Protein AF-A0AA35W0I0-F1 (afdb_monomer_lite)

pLDDT: mean 72.84, std 17.03, range [32.41, 96.38]

Foldseek 3Di:
DDDDDPDPPPPPPVPDDPPPPDDPCVVVVRDPDQDPVNCPDDDPPPDPDPPPDDDPPPPDPDDDDPPDPPQPQDPVQQDPVPGGDDDPPPPDDQDPVNVVVCVVVVVVVVVVCVVCVVVVVVVVVVVVVVCCVVDPDPCVVCVVVVVVCVVQDVVNVVVDDDDDPPDCPVVVPPVNPCPPPDDPDCVVVVVVVVVVVVVVVVVVVVD

Radius of gyration: 36.74 Å; chains: 1; bounding box: 77×80×96 Å

Structure (mmCIF, N/CA/C/O backbone):
data_AF-A0AA35W0I0-F1
#
_entry.id   AF-A0AA35W0I0-F1
#
loop_
_atom_site.group_PDB
_atom_site.id
_atom_site.type_symbol
_atom_site.label_atom_id
_atom_site.label_alt_id
_atom_site.label_comp_id
_atom_site.label_asym_id
_atom_site.label_entity_id
_atom_site.label_seq_id
_atom_site.pdbx_PDB_ins_code
_atom_site.Cartn_x
_atom_site.Cartn_y
_atom_site.Cartn_z
_atom_site.occupancy
_atom_site.B_iso_or_equiv
_atom_site.auth_seq_id
_atom_site.auth_comp_id
_atom_site.auth_asym_id
_atom_site.auth_atom_id
_atom_site.pdbx_PDB_model_num
ATOM 1 N N . MET A 1 1 ? -51.291 16.356 9.522 1.00 40.53 1 MET A N 1
ATOM 2 C CA . MET A 1 1 ? -50.585 15.608 8.460 1.00 40.53 1 MET A CA 1
ATOM 3 C C . MET A 1 1 ? -49.945 16.605 7.510 1.00 40.53 1 MET A C 1
ATOM 5 O O . MET A 1 1 ? -50.680 17.270 6.802 1.00 40.53 1 MET A O 1
ATOM 9 N N . SER A 1 2 ? -48.623 16.779 7.560 1.00 42.72 2 SER A N 1
ATOM 10 C CA . SER A 1 2 ? -47.803 17.417 6.512 1.00 42.72 2 SER A CA 1
ATOM 11 C C . SER A 1 2 ? -46.411 17.671 7.088 1.00 42.72 2 SER A C 1
ATOM 13 O O . SER A 1 2 ? -46.273 18.488 7.996 1.00 42.72 2 SER A O 1
ATOM 15 N N . SER A 1 3 ? -45.410 16.928 6.612 1.00 43.41 3 SER A N 1
ATOM 16 C CA . SER A 1 3 ? -44.054 17.419 6.297 1.00 43.41 3 SER A CA 1
ATOM 17 C C . SER A 1 3 ? -43.064 16.253 6.237 1.00 43.41 3 SER A C 1
ATOM 19 O O . SER A 1 3 ? -42.565 15.808 7.260 1.00 43.41 3 SER A O 1
ATOM 21 N N . ALA A 1 4 ? -42.768 15.764 5.029 1.00 46.97 4 ALA A N 1
ATOM 22 C CA . ALA A 1 4 ? -41.500 15.093 4.707 1.00 46.97 4 ALA A CA 1
ATOM 23 C C . ALA A 1 4 ? -41.441 14.747 3.211 1.00 46.97 4 ALA A C 1
ATOM 25 O O . ALA A 1 4 ? -41.630 13.602 2.813 1.00 46.97 4 ALA A O 1
ATOM 26 N N . GLN A 1 5 ? -41.143 15.728 2.362 1.00 52.25 5 GLN A N 1
ATOM 27 C CA . GLN A 1 5 ? -40.613 15.452 1.021 1.00 52.25 5 GLN A CA 1
ATOM 28 C C . GLN A 1 5 ? -39.407 16.353 0.760 1.00 52.25 5 GLN A C 1
ATOM 30 O O . GLN A 1 5 ? -39.385 17.169 -0.154 1.00 52.25 5 GLN A O 1
ATOM 35 N N . VAL A 1 6 ? -38.378 16.223 1.599 1.00 48.84 6 VAL A N 1
ATOM 36 C CA . VAL A 1 6 ? -37.084 16.862 1.345 1.00 48.84 6 VAL A CA 1
ATOM 37 C C . VAL A 1 6 ? -36.248 15.927 0.466 1.00 48.84 6 VAL A C 1
ATOM 39 O O . VAL A 1 6 ? -35.626 14.981 0.936 1.00 48.84 6 VAL A O 1
ATOM 42 N N . SER A 1 7 ? -36.318 16.192 -0.841 1.00 55.16 7 SER A N 1
ATOM 43 C CA . SER A 1 7 ? -35.308 15.927 -1.880 1.00 55.16 7 SER A CA 1
ATOM 44 C C . SER A 1 7 ? -34.588 14.563 -1.883 1.00 55.16 7 SER A C 1
ATOM 46 O O . SER A 1 7 ? -33.402 14.446 -1.571 1.00 55.16 7 SER A O 1
ATOM 48 N N . LYS A 1 8 ? -35.262 13.545 -2.438 1.00 56.00 8 LYS A N 1
ATOM 49 C CA . LYS A 1 8 ? -34.648 12.296 -2.947 1.00 56.00 8 LYS A CA 1
ATOM 50 C C . LYS A 1 8 ? -33.967 12.460 -4.328 1.00 56.00 8 LYS A C 1
ATOM 52 O O . LYS A 1 8 ? -33.531 11.483 -4.916 1.00 56.00 8 LYS A O 1
ATOM 57 N N . GLN A 1 9 ? -33.850 13.691 -4.837 1.00 60.91 9 GLN A N 1
ATOM 58 C CA . GLN A 1 9 ? -33.200 14.067 -6.109 1.00 60.91 9 GLN A CA 1
ATOM 59 C C . GLN A 1 9 ? -31.675 14.248 -5.960 1.00 60.91 9 GLN A C 1
ATOM 61 O O . GLN A 1 9 ? -31.066 15.139 -6.551 1.00 60.91 9 GLN A O 1
ATOM 66 N N . ARG A 1 10 ? -31.026 13.469 -5.088 1.00 55.94 10 ARG A N 1
ATOM 67 C CA . ARG A 1 10 ? -29.592 13.631 -4.828 1.00 55.94 10 ARG A CA 1
ATOM 68 C C . ARG A 1 10 ? -28.810 12.791 -5.837 1.00 55.94 10 ARG A C 1
ATOM 70 O O . ARG A 1 10 ? -28.653 11.594 -5.642 1.00 55.94 10 ARG A O 1
ATOM 77 N N . LYS A 1 11 ? -28.260 13.488 -6.842 1.00 64.00 11 LYS A N 1
ATOM 78 C CA . LYS A 1 11 ? -27.234 13.054 -7.818 1.00 64.00 11 LYS A CA 1
ATOM 79 C C . LYS A 1 11 ? -27.741 12.412 -9.126 1.00 64.00 11 LYS A C 1
ATOM 81 O O . LYS A 1 11 ? -27.291 11.335 -9.497 1.00 64.00 11 LYS A O 1
ATOM 86 N N . ALA A 1 12 ? -28.573 13.126 -9.889 1.00 72.62 12 ALA A N 1
ATOM 87 C CA . ALA A 1 12 ? -28.936 12.736 -11.264 1.00 72.62 12 ALA A CA 1
ATOM 88 C C . ALA A 1 12 ? -27.716 12.546 -12.197 1.00 72.62 12 ALA A C 1
ATOM 90 O O . ALA A 1 12 ? -27.739 11.704 -13.086 1.00 72.62 12 ALA A O 1
ATOM 91 N N . PHE A 1 13 ? -26.631 13.288 -11.952 1.00 73.12 13 PHE A N 1
ATOM 92 C CA . PHE A 1 13 ? -25.381 13.205 -12.715 1.00 73.12 13 PHE A CA 1
ATOM 93 C C . PHE A 1 13 ? -24.593 11.900 -12.484 1.00 73.12 13 PHE A C 1
ATOM 95 O O . PHE A 1 13 ? -23.863 11.478 -13.367 1.00 73.12 13 PHE A O 1
ATOM 102 N N . LEU A 1 14 ? -24.733 11.234 -11.326 1.00 76.38 14 LEU A N 1
ATOM 103 C CA . LEU A 1 14 ? -23.956 10.019 -11.015 1.00 76.38 14 LEU A CA 1
ATOM 104 C C . LEU A 1 14 ? -24.461 8.777 -11.762 1.00 76.38 14 LEU A C 1
ATOM 106 O O . LEU A 1 14 ? -23.708 7.832 -11.959 1.00 76.38 14 LEU A O 1
ATOM 110 N N . SER A 1 15 ? -25.744 8.764 -12.131 1.00 78.75 15 SER A N 1
ATOM 111 C CA . SER A 1 15 ? -26.378 7.669 -12.871 1.00 78.75 15 SER A CA 1
ATOM 112 C C . SER A 1 15 ? -26.437 7.918 -14.381 1.00 78.75 15 SER A C 1
ATOM 114 O O . SER A 1 15 ? -26.970 7.089 -15.111 1.00 78.75 15 SER A O 1
ATOM 116 N N . GLN A 1 16 ? -25.961 9.073 -14.853 1.00 81.75 16 GLN A N 1
ATOM 117 C CA . GLN A 1 16 ? -25.892 9.406 -16.273 1.00 81.75 16 GLN A CA 1
ATOM 118 C C . GLN A 1 16 ? -24.494 9.082 -16.795 1.00 81.75 16 GLN A C 1
ATOM 120 O O . GLN A 1 16 ? -23.493 9.400 -16.155 1.00 81.75 16 GLN A O 1
ATOM 125 N N . ALA A 1 17 ? -24.422 8.452 -17.967 1.00 78.38 17 ALA A N 1
ATOM 126 C CA . ALA A 1 17 ? -23.154 8.297 -18.662 1.00 78.38 17 ALA A CA 1
ATOM 127 C C . ALA A 1 17 ? -22.590 9.686 -19.023 1.00 78.38 17 ALA A C 1
ATOM 129 O O . ALA A 1 17 ? -23.368 10.602 -19.317 1.00 78.38 17 ALA A O 1
ATOM 130 N N . PRO A 1 18 ? -21.258 9.864 -19.009 1.00 80.56 18 PRO A N 1
ATOM 131 C CA . PRO A 1 18 ? -20.652 11.127 -19.400 1.00 80.56 18 PRO A CA 1
ATOM 132 C C . PRO A 1 18 ? -21.074 11.499 -20.833 1.00 80.56 18 PRO A C 1
ATOM 134 O O . PRO A 1 18 ? -21.116 10.622 -21.703 1.00 80.56 18 PRO A O 1
ATOM 137 N N . PRO A 1 19 ? -21.376 12.781 -21.108 1.00 80.31 19 PRO A N 1
ATOM 138 C CA . PRO A 1 19 ? -21.724 13.219 -22.452 1.00 80.31 19 PRO A CA 1
ATOM 139 C C . PRO A 1 19 ? -20.623 12.882 -23.475 1.00 80.31 19 PRO A C 1
ATOM 141 O O . PRO A 1 19 ? -19.433 13.025 -23.168 1.00 80.31 19 PRO A O 1
ATOM 144 N N . PRO A 1 20 ? -20.984 12.462 -24.702 1.00 79.38 20 PRO A N 1
ATOM 145 C CA . PRO A 1 20 ? -20.009 12.134 -25.737 1.00 79.38 20 PRO A CA 1
ATOM 146 C C . PRO A 1 20 ? -19.158 13.364 -26.087 1.00 79.38 20 PRO A C 1
ATOM 148 O O . PRO A 1 20 ? -19.688 14.431 -26.386 1.00 79.38 20 PRO A O 1
ATOM 151 N N . GLY A 1 21 ? -17.830 13.212 -26.044 1.00 78.50 21 GLY A N 1
ATOM 152 C CA . GLY A 1 21 ? -16.876 14.299 -26.302 1.00 78.50 21 GLY A CA 1
ATOM 153 C C . GLY A 1 21 ? -16.522 15.160 -25.083 1.00 78.50 21 GLY A C 1
ATOM 154 O O . GLY A 1 21 ? -15.797 16.141 -25.236 1.00 78.50 21 GLY A O 1
ATOM 155 N N . TYR A 1 22 ? -16.994 14.808 -23.881 1.00 77.38 22 TYR A N 1
ATOM 156 C CA . TYR A 1 22 ? -16.574 15.470 -22.647 1.00 77.38 22 TYR A CA 1
ATOM 157 C C . TYR A 1 22 ? -15.069 15.281 -22.403 1.00 77.38 22 TYR A C 1
ATOM 159 O O . TYR A 1 22 ? -14.588 14.157 -22.260 1.00 77.38 22 TYR A O 1
ATOM 167 N N . VAL A 1 23 ? -14.339 16.394 -22.326 1.00 75.62 23 VAL A N 1
ATOM 168 C CA . VAL A 1 23 ? -12.941 16.438 -21.886 1.00 75.62 23 VAL A CA 1
ATOM 169 C C . VAL A 1 23 ? -12.927 16.977 -20.449 1.00 75.62 23 VAL A C 1
ATOM 171 O O . VAL A 1 23 ? -13.347 18.124 -20.238 1.00 75.62 23 VAL A O 1
ATOM 174 N N . PRO A 1 24 ? -12.493 16.176 -19.455 1.00 79.44 24 PRO A N 1
ATOM 175 C CA . PRO A 1 24 ? -12.384 16.614 -18.066 1.00 79.44 24 PRO A CA 1
ATOM 176 C C . PRO A 1 24 ? -11.569 17.908 -17.946 1.00 79.44 24 PRO A C 1
ATOM 178 O O . PRO A 1 24 ? -10.581 18.100 -18.647 1.00 79.44 24 PRO A O 1
ATOM 181 N N . GLY A 1 25 ? -12.013 18.835 -17.094 1.00 76.75 25 GLY A N 1
ATOM 182 C CA . GLY A 1 25 ? -11.358 20.137 -16.897 1.00 76.75 25 GLY A CA 1
ATOM 183 C C . GLY A 1 25 ? -11.680 21.187 -17.970 1.00 76.75 25 GLY A C 1
ATOM 184 O O . GLY A 1 25 ? -12.028 22.314 -17.617 1.00 76.75 25 GLY A O 1
ATOM 185 N N . LEU A 1 26 ? -11.696 20.815 -19.254 1.00 75.88 26 LEU A N 1
ATOM 186 C CA . LEU A 1 26 ? -11.896 21.754 -20.367 1.00 75.88 26 LEU A CA 1
ATOM 187 C C . LEU A 1 26 ? -13.291 22.402 -20.355 1.00 75.88 26 LEU A C 1
ATOM 189 O O . LEU A 1 26 ? -13.414 23.622 -20.424 1.00 75.88 26 LEU A O 1
ATOM 193 N N . GLY A 1 27 ? -14.351 21.606 -20.171 1.00 72.81 27 GLY A N 1
ATOM 194 C CA . GLY A 1 27 ? -15.732 22.113 -20.092 1.00 72.81 27 GLY A CA 1
ATOM 195 C C . GLY A 1 27 ? -16.039 22.948 -18.838 1.00 72.81 27 GLY A C 1
ATOM 196 O O . GLY A 1 27 ? -17.074 23.604 -18.778 1.00 72.81 27 GLY A O 1
ATOM 197 N N . ARG A 1 28 ? -15.143 22.934 -17.838 1.00 79.19 28 ARG A N 1
ATOM 198 C CA . ARG A 1 28 ? -15.199 23.785 -16.634 1.00 79.19 28 ARG A CA 1
ATOM 199 C C . ARG A 1 28 ? -14.367 25.070 -16.797 1.00 79.19 28 ARG A C 1
ATOM 201 O O . ARG A 1 28 ? -14.386 25.912 -15.905 1.00 79.19 28 ARG A O 1
ATOM 208 N N . GLY A 1 29 ? -13.635 25.223 -17.903 1.00 79.62 29 GLY A N 1
ATOM 209 C CA . GLY A 1 29 ? -12.669 26.308 -18.088 1.00 79.62 29 GLY A CA 1
ATOM 210 C C . GLY A 1 29 ? -11.411 26.150 -17.228 1.00 79.62 29 GLY A C 1
ATOM 211 O O . GLY A 1 29 ? -10.763 27.142 -16.913 1.00 79.62 29 GLY A O 1
ATOM 212 N N . ALA A 1 30 ? -11.079 24.927 -16.799 1.00 80.94 30 ALA A N 1
ATOM 213 C CA . ALA A 1 30 ? -9.828 24.667 -16.101 1.00 80.94 30 ALA A CA 1
ATOM 214 C C . ALA A 1 30 ? -8.679 24.660 -17.118 1.00 80.94 30 ALA A C 1
ATOM 216 O O . ALA A 1 30 ? -8.563 23.742 -17.927 1.00 80.94 30 ALA A O 1
ATOM 217 N N . THR A 1 31 ? -7.842 25.690 -17.069 1.00 76.75 31 THR A N 1
ATOM 218 C CA . THR A 1 31 ? -6.566 25.770 -17.784 1.00 76.75 31 THR A CA 1
ATOM 219 C C . THR A 1 31 ? -5.444 25.581 -16.766 1.00 76.75 31 THR A C 1
ATOM 221 O O . THR A 1 31 ? -5.479 26.215 -15.709 1.00 76.75 31 THR A O 1
ATOM 224 N N . GLY A 1 32 ? -4.464 24.718 -17.049 1.00 81.44 32 GLY A N 1
ATOM 225 C CA . GLY A 1 32 ? -3.260 24.613 -16.220 1.00 81.44 32 GLY A CA 1
ATOM 226 C C . GLY A 1 32 ? -2.532 25.958 -16.173 1.00 81.44 32 GLY A C 1
ATOM 227 O O . GLY A 1 32 ? -2.532 26.695 -17.161 1.00 81.44 32 GLY A O 1
ATOM 228 N N . PHE A 1 33 ? -1.955 26.313 -15.026 1.00 76.69 33 PHE A N 1
ATOM 229 C CA . PHE A 1 33 ? -1.129 27.515 -14.941 1.00 76.69 33 PHE A CA 1
ATOM 230 C C . PHE A 1 33 ? 0.083 27.328 -15.853 1.00 76.69 33 PHE A C 1
ATOM 232 O O . PHE A 1 33 ? 0.851 26.393 -15.659 1.00 76.69 33 PHE A O 1
ATOM 239 N N . THR A 1 34 ? 0.247 28.203 -16.845 1.00 70.62 34 THR A N 1
ATOM 240 C CA . THR A 1 34 ? 1.432 28.206 -17.706 1.00 70.62 34 THR A CA 1
ATOM 241 C C . THR A 1 34 ? 2.643 28.539 -16.844 1.00 70.62 34 THR A C 1
ATOM 243 O O . THR A 1 34 ? 2.748 29.658 -16.329 1.00 70.62 34 THR A O 1
ATOM 246 N N . THR A 1 35 ? 3.538 27.580 -16.642 1.00 65.69 35 THR A N 1
ATOM 247 C CA . THR A 1 35 ? 4.783 27.819 -15.915 1.00 65.69 35 THR A CA 1
ATOM 248 C C . THR A 1 35 ? 5.848 28.339 -16.876 1.00 65.69 35 THR A C 1
ATOM 250 O O . THR A 1 35 ? 5.712 28.273 -18.097 1.00 65.69 35 THR A O 1
ATOM 253 N N . ARG A 1 36 ? 6.939 28.889 -16.334 1.00 62.69 36 ARG A N 1
ATOM 254 C CA . ARG A 1 36 ? 8.057 29.434 -17.126 1.00 62.69 36 ARG A CA 1
ATOM 255 C C . ARG A 1 36 ? 8.657 28.412 -18.107 1.00 62.69 36 ARG A C 1
ATOM 257 O O . ARG A 1 36 ? 9.257 28.821 -19.097 1.00 62.69 36 ARG A O 1
ATOM 264 N N . SER A 1 37 ? 8.485 27.120 -17.838 1.00 67.75 37 SER A N 1
ATOM 265 C CA . SER A 1 37 ? 8.944 26.021 -18.688 1.00 67.75 37 SER A CA 1
ATOM 266 C C . SER A 1 37 ? 8.067 25.812 -19.932 1.00 67.75 37 SER A C 1
ATOM 268 O O . SER A 1 37 ? 8.583 25.373 -20.954 1.00 67.75 37 SER A O 1
ATOM 270 N N . ASP A 1 38 ? 6.780 26.184 -19.887 1.00 63.81 38 ASP A N 1
ATOM 271 C CA . ASP A 1 38 ? 5.809 25.940 -20.971 1.00 63.81 38 ASP A CA 1
ATOM 272 C C . ASP A 1 38 ? 5.848 26.998 -22.089 1.00 63.81 38 ASP A C 1
ATOM 274 O O . ASP A 1 38 ? 5.330 26.781 -23.183 1.00 63.81 38 ASP A O 1
ATOM 278 N N . ILE A 1 39 ? 6.422 28.176 -21.818 1.00 67.56 39 ILE A N 1
ATOM 279 C CA . ILE A 1 39 ? 6.287 29.359 -22.690 1.00 67.56 39 ILE A CA 1
ATOM 280 C C . ILE A 1 39 ? 7.394 29.443 -23.763 1.00 67.56 39 ILE A C 1
ATOM 282 O O . ILE A 1 39 ? 7.213 30.136 -24.763 1.00 67.56 39 ILE A O 1
ATOM 286 N N . GLY A 1 40 ? 8.503 28.703 -23.629 1.00 62.88 40 GLY A N 1
ATOM 287 C CA . GLY A 1 40 ? 9.626 28.758 -24.583 1.00 62.88 40 GLY A CA 1
ATOM 288 C C . GLY A 1 40 ? 10.274 30.157 -24.707 1.00 62.88 40 GLY A C 1
ATOM 289 O O . GLY A 1 40 ? 9.913 31.077 -23.968 1.00 62.88 40 GLY A O 1
ATOM 290 N N . PRO A 1 41 ? 11.269 30.353 -25.600 1.00 60.34 41 PRO A N 1
ATOM 291 C CA . PRO A 1 41 ? 11.870 31.666 -25.839 1.00 60.34 41 PRO A CA 1
ATOM 292 C C . PRO A 1 41 ? 10.802 32.645 -26.343 1.00 60.34 41 PRO A C 1
ATOM 294 O O . PRO A 1 41 ? 9.997 32.292 -27.200 1.00 60.34 41 PRO A O 1
ATOM 297 N N . ALA A 1 42 ? 10.796 33.848 -25.767 1.00 50.75 42 ALA A N 1
ATOM 298 C CA . ALA A 1 42 ? 9.710 34.825 -25.808 1.00 50.75 42 ALA A CA 1
ATOM 299 C C . ALA A 1 42 ? 8.986 34.943 -27.164 1.00 50.75 42 ALA A C 1
ATOM 301 O O . ALA A 1 42 ? 9.591 35.283 -28.179 1.00 50.75 42 ALA A O 1
ATOM 302 N N . ARG A 1 43 ? 7.663 34.734 -27.151 1.00 52.34 43 ARG A N 1
ATOM 303 C CA . ARG A 1 43 ? 6.778 35.101 -28.266 1.00 52.34 43 ARG A CA 1
ATOM 304 C C . ARG A 1 43 ? 6.825 36.621 -28.477 1.00 52.34 43 ARG A C 1
ATOM 306 O O . ARG A 1 43 ? 6.687 37.377 -27.515 1.00 52.34 43 ARG A O 1
ATOM 313 N N . GLU A 1 44 ? 7.022 37.064 -29.719 1.00 46.94 44 GLU A N 1
ATOM 314 C CA . GLU A 1 44 ? 6.992 38.486 -30.081 1.00 46.94 44 GLU A CA 1
ATOM 315 C C . GLU A 1 44 ? 5.594 39.088 -29.852 1.00 46.94 44 GLU A C 1
ATOM 317 O O . GLU A 1 44 ? 4.570 38.454 -30.107 1.00 46.94 44 GLU A O 1
ATOM 322 N N . ALA A 1 45 ? 5.557 40.336 -29.375 1.00 50.69 45 ALA A N 1
ATOM 323 C CA . ALA A 1 45 ? 4.382 41.035 -28.836 1.00 50.69 45 ALA A CA 1
ATOM 324 C C . ALA A 1 45 ? 3.277 41.402 -29.861 1.00 50.69 45 ALA A C 1
ATOM 326 O O . ALA A 1 45 ? 2.475 42.298 -29.601 1.00 50.69 45 ALA A O 1
ATOM 327 N N . GLY A 1 46 ? 3.238 40.739 -31.020 1.00 48.56 46 GLY A N 1
ATOM 328 C CA . GLY A 1 46 ? 2.252 40.946 -32.086 1.00 48.56 46 GLY A CA 1
ATOM 329 C C . GLY A 1 46 ? 1.313 39.762 -32.350 1.00 48.56 46 GLY A C 1
ATOM 330 O O . GLY A 1 46 ? 0.397 39.905 -33.155 1.00 48.56 46 GLY A O 1
ATOM 331 N N . ASP A 1 47 ? 1.503 38.610 -31.697 1.00 44.53 47 ASP A N 1
ATOM 332 C CA . ASP A 1 47 ? 0.674 37.417 -31.924 1.00 44.53 47 ASP A CA 1
ATOM 333 C C . ASP A 1 47 ? -0.625 37.472 -31.102 1.00 44.53 47 ASP A C 1
ATOM 335 O O . ASP A 1 47 ? -0.764 36.879 -30.031 1.00 44.53 47 ASP A O 1
ATOM 339 N N . ILE A 1 48 ? -1.584 38.255 -31.596 1.00 52.53 48 ILE A N 1
ATOM 340 C CA . ILE A 1 48 ? -2.987 38.145 -31.197 1.00 52.53 48 ILE A CA 1
ATOM 341 C C . ILE A 1 48 ? -3.609 36.998 -31.993 1.00 52.53 48 ILE A C 1
ATOM 343 O O . ILE A 1 48 ? -4.141 37.193 -33.084 1.00 52.53 48 ILE A O 1
ATOM 347 N N . SER A 1 49 ? -3.581 35.804 -31.413 1.00 44.56 49 SER A N 1
ATOM 348 C CA . SER A 1 49 ? -4.486 34.719 -31.778 1.00 44.56 49 SER A CA 1
ATOM 349 C C . SER A 1 49 ? -5.443 34.451 -30.613 1.00 44.56 49 SER A C 1
ATOM 351 O O . SER A 1 49 ? -5.087 33.912 -29.565 1.00 44.56 49 SER A O 1
ATOM 353 N N . ASP A 1 50 ? -6.703 34.850 -30.805 1.00 50.91 50 ASP A N 1
ATOM 354 C CA . ASP A 1 50 ? -7.863 34.366 -30.049 1.00 50.91 50 ASP A CA 1
ATOM 355 C C . ASP A 1 50 ? -8.129 32.894 -30.440 1.00 50.91 50 ASP A C 1
ATOM 357 O O . ASP A 1 50 ? -9.123 32.549 -31.066 1.00 50.91 50 ASP A O 1
ATOM 361 N N . GLU A 1 51 ? -7.173 32.020 -30.108 1.00 52.06 51 GLU A N 1
ATOM 362 C CA . GLU A 1 51 ? -7.187 30.563 -30.287 1.00 52.06 51 GLU A CA 1
ATOM 363 C C . GLU A 1 51 ? -6.662 29.918 -28.992 1.00 52.06 51 GLU A C 1
ATOM 365 O O . GLU A 1 51 ? -5.543 29.413 -28.900 1.00 52.06 51 GLU A O 1
ATOM 370 N N . ARG A 1 52 ? -7.459 29.988 -27.919 1.00 51.88 52 ARG A N 1
ATOM 371 C CA . ARG A 1 52 ? -7.109 29.474 -26.580 1.00 51.88 52 ARG A CA 1
ATOM 372 C C . ARG A 1 52 ? -7.094 27.941 -26.512 1.00 51.88 52 ARG A C 1
ATOM 374 O O . ARG A 1 52 ? -7.989 27.338 -25.931 1.00 51.88 52 ARG A O 1
ATOM 381 N N . HIS A 1 53 ? -6.012 27.375 -27.044 1.00 46.94 53 HIS A N 1
ATOM 382 C CA . HIS A 1 53 ? -5.534 25.987 -27.059 1.00 46.94 53 HIS A CA 1
ATOM 383 C C . HIS A 1 53 ? -5.587 25.350 -28.455 1.00 46.94 53 HIS A C 1
ATOM 385 O O . HIS A 1 53 ? -6.678 25.211 -29.018 1.00 46.94 53 HIS A O 1
ATOM 391 N N . PRO A 1 54 ? -4.444 24.869 -28.999 1.00 44.75 54 PRO A N 1
ATOM 392 C CA . PRO A 1 54 ? -4.496 23.943 -30.119 1.00 44.75 54 PRO A CA 1
ATOM 393 C C . PRO A 1 54 ? -5.363 22.759 -29.688 1.00 44.75 54 PRO A C 1
ATOM 395 O O . PRO A 1 54 ? -5.202 22.229 -28.584 1.00 44.75 54 PRO A O 1
ATOM 398 N N . ARG A 1 55 ? -6.327 22.367 -30.531 1.00 47.25 55 ARG A N 1
ATOM 399 C CA . ARG A 1 55 ? -7.116 21.154 -30.293 1.00 47.25 55 ARG A CA 1
ATOM 400 C C . ARG A 1 55 ? -6.112 20.023 -30.047 1.00 47.25 55 ARG A C 1
ATOM 402 O O . ARG A 1 55 ? -5.270 19.820 -30.926 1.00 47.25 55 ARG A O 1
ATOM 409 N N . PRO A 1 56 ? -6.159 19.308 -28.905 1.00 45.34 56 PRO A N 1
ATOM 410 C CA . PRO A 1 56 ? -5.295 18.154 -28.723 1.00 45.34 56 PRO A CA 1
ATOM 411 C C . PRO A 1 56 ? -5.541 17.242 -29.919 1.00 45.34 56 PRO A C 1
ATOM 413 O O . PRO A 1 56 ? -6.700 16.995 -30.280 1.00 45.34 56 PRO A O 1
ATOM 416 N N . GLY A 1 57 ? -4.455 16.852 -30.591 1.00 45.81 57 GLY A N 1
ATOM 417 C CA . GLY A 1 57 ? -4.505 16.033 -31.792 1.00 45.81 57 GLY A CA 1
ATOM 418 C C . GLY A 1 57 ? -5.526 14.918 -31.609 1.00 45.81 57 GLY A C 1
ATOM 419 O O . GLY A 1 57 ? -5.583 14.274 -30.560 1.00 45.81 57 GLY A O 1
ATOM 420 N N . LYS A 1 58 ? -6.395 14.748 -32.606 1.00 43.09 58 LYS A N 1
ATOM 421 C CA . LYS A 1 58 ? -7.396 13.687 -32.649 1.00 43.09 58 LYS A CA 1
ATOM 422 C C . LYS A 1 58 ? -6.650 12.353 -32.539 1.00 43.09 58 LYS A C 1
ATOM 424 O O . LYS A 1 58 ? -6.218 11.833 -33.560 1.00 43.09 58 LYS A O 1
ATOM 429 N N . LYS A 1 59 ? -6.477 11.822 -31.319 1.00 40.56 59 LYS A N 1
ATOM 430 C CA . LYS A 1 59 ? -6.027 10.443 -31.102 1.00 40.56 59 LYS A CA 1
ATOM 431 C C . LYS A 1 59 ? -7.061 9.572 -31.809 1.00 40.56 59 LYS A C 1
ATOM 433 O O . LYS A 1 59 ? -8.215 9.485 -31.378 1.00 40.56 59 LYS A O 1
ATOM 438 N N . SER A 1 60 ? -6.684 9.031 -32.964 1.00 34.41 60 SER A N 1
ATOM 439 C CA . SER A 1 60 ? -7.392 7.922 -33.581 1.00 34.41 60 SER A CA 1
ATOM 440 C C . SER A 1 60 ? -7.547 6.846 -32.515 1.00 34.41 60 SER A C 1
ATOM 442 O O . SER A 1 60 ? -6.606 6.557 -31.782 1.00 34.41 60 SER A O 1
ATOM 444 N N . LYS A 1 61 ? -8.761 6.312 -32.388 1.00 42.38 61 LYS A N 1
ATOM 445 C CA . LYS A 1 61 ? -9.020 5.108 -31.606 1.00 42.38 61 LYS A CA 1
ATOM 446 C C . LYS A 1 61 ? -8.292 3.951 -32.283 1.00 42.38 61 LYS A C 1
ATOM 448 O O . LYS A 1 61 ? -8.872 3.298 -33.144 1.00 42.38 61 LYS A O 1
ATOM 453 N N . THR A 1 62 ? -7.042 3.752 -31.910 1.00 34.38 62 THR A N 1
ATOM 454 C CA . THR A 1 62 ? -6.311 2.520 -32.151 1.00 34.38 62 THR A CA 1
ATOM 455 C C . THR A 1 62 ? -5.477 2.300 -30.898 1.00 34.38 62 THR A C 1
ATOM 457 O O . THR A 1 62 ? -4.614 3.114 -30.591 1.00 34.38 62 THR A O 1
ATOM 460 N N . ASP A 1 63 ? -5.874 1.264 -30.168 1.00 32.41 63 ASP A N 1
ATOM 461 C CA . ASP A 1 63 ? -5.205 0.588 -29.059 1.00 32.41 63 ASP A CA 1
ATOM 462 C C . ASP A 1 63 ? -4.956 1.374 -27.750 1.00 32.41 63 ASP A C 1
ATOM 464 O O . ASP A 1 63 ? -4.201 2.340 -27.651 1.00 32.41 63 ASP A O 1
ATOM 468 N N . ASP A 1 64 ? -5.674 0.920 -26.719 1.00 39.62 64 ASP A N 1
ATOM 469 C CA . ASP A 1 64 ? -5.612 1.312 -25.311 1.00 39.62 64 ASP A CA 1
ATOM 470 C C . ASP A 1 64 ? -4.299 0.845 -24.643 1.00 39.62 64 ASP A C 1
ATOM 472 O O . ASP A 1 64 ? -4.341 -0.007 -23.762 1.00 39.62 64 ASP A O 1
ATOM 476 N N . ASP A 1 65 ? -3.143 1.393 -25.030 1.00 41.09 65 ASP A N 1
ATOM 477 C CA . ASP A 1 65 ? -1.876 1.131 -24.305 1.00 41.09 65 ASP A CA 1
ATOM 478 C C . ASP A 1 65 ? -0.988 2.371 -24.081 1.00 41.09 65 ASP A C 1
ATOM 480 O O . ASP A 1 65 ? 0.109 2.266 -23.553 1.00 41.09 65 ASP A O 1
ATOM 484 N N . ASP A 1 66 ? -1.463 3.576 -24.424 1.00 44.31 66 ASP A N 1
ATOM 485 C CA . ASP A 1 66 ? -0.607 4.780 -24.456 1.00 44.31 66 ASP A CA 1
ATOM 486 C C . ASP A 1 66 ? -1.213 5.977 -23.687 1.00 44.31 66 ASP A C 1
ATOM 488 O O . ASP A 1 66 ? -1.347 7.114 -24.178 1.00 44.31 66 ASP A O 1
ATOM 492 N N . ARG A 1 67 ? -1.718 5.681 -22.478 1.00 50.12 67 ARG A N 1
ATOM 493 C CA . ARG A 1 67 ? -2.231 6.654 -21.494 1.00 50.12 67 ARG A CA 1
ATOM 494 C C . ARG A 1 67 ? -2.076 6.149 -20.051 1.00 50.12 67 ARG A C 1
ATOM 496 O O . ARG A 1 67 ? -3.077 5.748 -19.466 1.00 50.12 67 ARG A O 1
ATOM 503 N N . SER A 1 68 ? -0.877 6.231 -19.469 1.00 45.31 68 SER A N 1
ATOM 504 C CA . SER A 1 68 ? -0.720 6.565 -18.035 1.00 45.31 68 SER A CA 1
ATOM 505 C C . SER A 1 68 ? 0.723 6.852 -17.577 1.00 45.31 68 SER A C 1
ATOM 507 O O . SER A 1 68 ? 0.986 6.740 -16.384 1.00 45.31 68 SER A O 1
ATOM 509 N N . ASP A 1 69 ? 1.639 7.280 -18.449 1.00 53.22 69 ASP A N 1
ATOM 510 C CA . ASP A 1 69 ? 2.977 7.745 -18.030 1.00 53.22 69 ASP A CA 1
ATOM 511 C C . ASP A 1 69 ? 2.944 9.210 -17.542 1.00 53.22 69 ASP A C 1
ATOM 513 O O . ASP A 1 69 ? 3.821 10.016 -17.847 1.00 53.22 69 ASP A O 1
ATOM 517 N N . GLU A 1 70 ? 1.899 9.604 -16.806 1.00 56.56 70 GLU A N 1
ATOM 518 C CA . GLU A 1 70 ? 2.020 10.770 -15.930 1.00 56.56 70 GLU A CA 1
ATOM 519 C C . GLU A 1 70 ? 2.930 10.317 -14.794 1.00 56.56 70 GLU A C 1
ATOM 521 O O . GLU A 1 70 ? 2.477 9.636 -13.875 1.00 56.56 70 GLU A O 1
ATOM 526 N N . GLU A 1 71 ? 4.227 10.610 -14.931 1.00 64.00 71 GLU A N 1
ATOM 527 C CA . GLU A 1 71 ? 5.233 10.405 -13.892 1.00 64.00 71 GLU A CA 1
ATOM 528 C C . GLU A 1 71 ? 4.602 10.772 -12.541 1.00 64.00 71 GLU A C 1
ATOM 530 O O . GLU A 1 71 ? 4.150 11.906 -12.351 1.00 64.00 71 GLU A O 1
ATOM 535 N N . ASP A 1 72 ? 4.490 9.802 -11.626 1.00 72.44 72 ASP A N 1
ATOM 536 C CA . ASP A 1 72 ? 3.925 10.035 -10.295 1.00 72.44 72 ASP A CA 1
ATOM 537 C C . ASP A 1 72 ? 4.954 10.827 -9.480 1.00 72.44 72 ASP A C 1
ATOM 539 O O . ASP A 1 72 ? 5.669 10.297 -8.632 1.00 72.44 72 ASP A O 1
ATOM 543 N N . LEU A 1 73 ? 5.070 12.117 -9.800 1.00 78.75 73 LEU A N 1
ATOM 544 C CA . LEU A 1 73 ? 5.980 13.085 -9.192 1.00 78.75 73 LEU A CA 1
ATOM 545 C C . LEU A 1 73 ? 5.459 13.572 -7.831 1.00 78.75 73 LEU A C 1
ATOM 547 O O . LEU A 1 73 ? 5.779 14.670 -7.377 1.00 78.75 73 LEU A O 1
ATOM 551 N N . ASN A 1 74 ? 4.603 12.784 -7.184 1.00 83.38 74 ASN A N 1
ATOM 552 C CA . ASN A 1 74 ? 4.147 13.058 -5.837 1.00 83.38 74 ASN A CA 1
ATOM 553 C C . ASN A 1 74 ? 5.286 12.801 -4.839 1.00 83.38 74 ASN A C 1
ATOM 555 O O . ASN A 1 74 ? 6.027 11.830 -4.959 1.00 83.38 74 ASN A O 1
ATOM 559 N N . GLU A 1 75 ? 5.369 13.620 -3.792 1.00 81.75 75 GLU A N 1
ATOM 560 C CA . GLU A 1 75 ? 6.333 13.466 -2.692 1.00 81.75 75 GLU A CA 1
ATOM 561 C C . GLU A 1 75 ? 6.245 12.077 -2.036 1.00 81.75 75 GLU A C 1
ATOM 563 O O . GLU A 1 75 ? 7.239 11.534 -1.581 1.00 81.75 75 GLU A O 1
ATOM 568 N N . ALA A 1 76 ? 5.062 11.450 -2.027 1.00 86.12 76 ALA A N 1
ATOM 569 C CA . ALA A 1 76 ? 4.892 10.091 -1.502 1.00 86.12 76 ALA A CA 1
ATOM 570 C C . ALA A 1 76 ? 5.646 9.014 -2.307 1.00 86.12 76 ALA A C 1
ATOM 572 O O . ALA A 1 76 ? 5.911 7.936 -1.775 1.00 86.12 76 ALA A O 1
ATOM 573 N N . ASN A 1 77 ? 5.943 9.294 -3.575 1.00 86.31 77 ASN A N 1
ATOM 574 C CA . ASN A 1 77 ? 6.712 8.430 -4.459 1.00 86.31 77 ASN A CA 1
ATOM 575 C C . ASN A 1 77 ? 8.197 8.834 -4.515 1.00 86.31 77 ASN A C 1
ATOM 577 O O . ASN A 1 77 ? 9.011 8.094 -5.058 1.00 86.31 77 ASN A O 1
ATOM 581 N N . PHE A 1 78 ? 8.568 9.992 -3.967 1.00 89.94 78 PHE A N 1
ATOM 582 C CA . PHE A 1 78 ? 9.950 10.449 -3.909 1.00 89.94 78 PHE A CA 1
ATOM 583 C C . PHE A 1 78 ? 10.646 9.919 -2.647 1.00 89.94 78 PHE A C 1
ATOM 585 O O . PHE A 1 78 ? 10.154 10.065 -1.530 1.00 89.94 78 PHE A O 1
ATOM 592 N N . ASP A 1 79 ? 11.812 9.307 -2.827 1.00 90.81 79 ASP A N 1
ATOM 593 C CA . ASP A 1 79 ? 12.743 8.929 -1.766 1.00 90.81 79 ASP A CA 1
ATOM 594 C C . ASP A 1 79 ? 14.067 9.682 -1.957 1.00 90.81 79 ASP A C 1
ATOM 596 O O . ASP A 1 79 ? 14.589 9.765 -3.067 1.00 90.81 79 ASP A O 1
ATOM 600 N N . GLU A 1 80 ? 14.658 10.204 -0.881 1.00 90.25 80 GLU A N 1
ATOM 601 C CA . GLU A 1 80 ? 15.898 10.994 -0.955 1.00 90.25 80 GLU A CA 1
ATOM 602 C C . GLU A 1 80 ? 17.083 10.159 -1.468 1.00 90.25 80 GLU A C 1
ATOM 604 O O . GLU A 1 80 ? 17.975 10.680 -2.138 1.00 90.25 80 GLU A O 1
ATOM 609 N N . PHE A 1 81 ? 17.090 8.854 -1.177 1.00 91.12 81 PHE A N 1
ATOM 610 C CA . PHE A 1 81 ? 18.170 7.963 -1.591 1.00 91.12 81 PHE A CA 1
ATOM 611 C C . PHE A 1 81 ? 17.971 7.403 -3.005 1.00 91.12 81 PHE A C 1
ATOM 613 O O . PHE A 1 81 ? 18.916 7.391 -3.793 1.00 91.12 81 PHE A O 1
ATOM 620 N N . ASN A 1 82 ? 16.762 6.933 -3.333 1.00 88.44 82 ASN A N 1
ATOM 621 C CA . ASN A 1 82 ? 16.482 6.266 -4.611 1.00 88.44 82 ASN A CA 1
ATOM 622 C C . ASN A 1 82 ? 15.808 7.163 -5.670 1.00 88.44 82 ASN A C 1
ATOM 624 O O . ASN A 1 82 ? 15.664 6.732 -6.812 1.00 88.44 82 ASN A O 1
ATOM 628 N N . GLY A 1 83 ? 15.417 8.394 -5.331 1.00 89.31 83 GLY A N 1
ATOM 629 C CA . GLY A 1 83 ? 14.665 9.291 -6.210 1.00 89.31 83 GLY A CA 1
ATOM 630 C C . GLY A 1 83 ? 13.186 8.908 -6.322 1.00 89.31 83 GLY A C 1
ATOM 631 O O . GLY A 1 83 ? 12.601 8.369 -5.386 1.00 89.31 83 GLY A O 1
ATOM 632 N N . TYR A 1 84 ? 12.561 9.199 -7.465 1.00 87.62 84 TYR A N 1
ATOM 633 C CA . TYR A 1 84 ? 11.169 8.811 -7.715 1.00 87.62 84 TYR A CA 1
ATOM 634 C C . TYR A 1 84 ? 11.037 7.299 -7.916 1.00 87.62 84 TYR A C 1
ATOM 636 O O . TYR A 1 84 ? 11.777 6.691 -8.691 1.00 87.62 84 TYR A O 1
ATOM 644 N N . GLY A 1 85 ? 10.063 6.696 -7.239 1.00 82.75 85 GLY A N 1
ATOM 645 C CA . GLY A 1 85 ? 9.714 5.295 -7.397 1.00 82.75 85 GLY A CA 1
ATOM 646 C C . GLY A 1 85 ? 9.107 5.025 -8.773 1.00 82.75 85 GLY A C 1
ATOM 647 O O . GLY A 1 85 ? 8.147 5.658 -9.203 1.00 82.75 85 GLY A O 1
ATOM 648 N N . GLY A 1 86 ? 9.682 4.063 -9.486 1.00 81.19 86 GLY A N 1
ATOM 649 C CA . GLY A 1 86 ? 9.233 3.680 -10.821 1.00 81.19 86 GLY A CA 1
ATOM 650 C C . GLY A 1 86 ? 10.398 3.200 -11.674 1.00 81.19 86 GLY A C 1
ATOM 651 O O . GLY A 1 86 ? 11.503 3.730 -11.598 1.00 81.19 86 GLY A O 1
ATOM 652 N N . SER A 1 87 ? 10.171 2.163 -12.480 1.00 81.50 87 SER A N 1
ATOM 653 C CA . SER A 1 87 ? 11.178 1.692 -13.432 1.00 81.50 87 SER A CA 1
ATOM 654 C C . SER A 1 87 ? 11.025 2.448 -14.748 1.00 81.50 87 SER A C 1
ATOM 656 O O . SER A 1 87 ? 10.082 2.198 -15.496 1.00 81.50 87 SER A O 1
ATOM 658 N N . LEU A 1 88 ? 11.964 3.351 -15.043 1.00 82.31 88 LEU A N 1
ATOM 659 C CA . LEU A 1 88 ? 11.968 4.160 -16.272 1.00 82.31 88 LEU A CA 1
ATOM 660 C C . LEU A 1 88 ? 12.102 3.325 -17.557 1.00 82.31 88 LEU A C 1
ATOM 662 O O . LEU A 1 88 ? 11.705 3.766 -18.629 1.00 82.31 88 LEU A O 1
ATOM 666 N N . PHE A 1 89 ? 12.661 2.117 -17.467 1.00 81.62 89 PHE A N 1
ATOM 667 C CA . PHE A 1 89 ? 12.999 1.294 -18.632 1.00 81.62 89 PHE A CA 1
ATOM 668 C C . PHE A 1 89 ? 11.938 0.237 -18.974 1.00 81.62 89 PHE A C 1
ATOM 670 O O . PHE A 1 89 ? 12.162 -0.590 -19.850 1.00 81.62 89 PHE A O 1
ATOM 677 N N . SER A 1 90 ? 10.771 0.260 -18.318 1.00 79.50 90 SER A N 1
ATOM 678 C CA . SER A 1 90 ? 9.717 -0.744 -18.535 1.00 79.50 90 SER A CA 1
ATOM 679 C C . SER A 1 90 ? 8.906 -0.559 -19.829 1.00 79.50 90 SER A C 1
ATOM 681 O O . SER A 1 90 ? 8.194 -1.484 -20.208 1.00 79.50 90 SER A O 1
ATOM 683 N N . SER A 1 91 ? 8.965 0.614 -20.468 1.00 76.56 91 SER A N 1
ATOM 684 C CA . SER A 1 91 ? 8.124 0.980 -21.629 1.00 76.56 91 SER A CA 1
ATOM 685 C C . SER A 1 91 ? 8.814 0.741 -22.991 1.00 76.56 91 SER A C 1
ATOM 687 O O . SER A 1 91 ? 8.189 0.803 -24.048 1.00 76.56 91 SER A O 1
ATOM 689 N N . GLY A 1 92 ? 10.118 0.439 -22.997 1.00 81.19 92 GLY A N 1
ATOM 690 C CA . GLY A 1 92 ? 10.868 0.167 -24.228 1.00 81.19 92 GLY A CA 1
ATOM 691 C C . GLY A 1 92 ? 10.544 -1.198 -24.861 1.00 81.19 92 GLY A C 1
ATOM 692 O O . GLY A 1 92 ? 10.011 -2.079 -24.183 1.00 81.19 92 GLY A O 1
ATOM 693 N N . PRO A 1 93 ? 10.883 -1.408 -26.150 1.00 84.38 93 PRO A N 1
ATOM 694 C CA . PRO A 1 93 ? 10.798 -2.730 -26.768 1.00 84.38 93 PRO A CA 1
ATOM 695 C C . PRO A 1 93 ? 11.669 -3.715 -25.980 1.00 84.38 93 PRO A C 1
ATOM 697 O O . PRO A 1 93 ? 12.840 -3.439 -25.735 1.00 84.38 93 PRO A O 1
ATOM 700 N N . TYR A 1 94 ? 11.071 -4.829 -25.557 1.00 86.25 94 TYR A N 1
ATOM 701 C CA . TYR A 1 94 ? 11.730 -5.862 -24.764 1.00 86.25 94 TYR A CA 1
ATOM 702 C C . TYR A 1 94 ? 11.843 -7.148 -25.580 1.00 86.25 94 TYR A C 1
ATOM 704 O O . TYR A 1 94 ? 10.857 -7.872 -25.781 1.00 86.25 94 TYR A O 1
ATOM 712 N N . ASP A 1 95 ? 13.052 -7.428 -26.049 1.00 90.75 95 ASP A N 1
ATOM 713 C CA . ASP A 1 95 ? 13.339 -8.505 -26.982 1.00 90.75 95 ASP A CA 1
ATOM 714 C C . ASP A 1 95 ? 13.729 -9.810 -26.266 1.00 90.75 95 ASP A C 1
ATOM 716 O O . ASP A 1 95 ? 13.812 -9.926 -25.038 1.00 90.75 95 ASP A O 1
ATOM 720 N N . ALA A 1 96 ? 13.912 -10.878 -27.049 1.00 90.12 96 ALA A N 1
ATOM 721 C CA . ALA A 1 96 ? 14.350 -12.167 -26.513 1.00 90.12 96 ALA A CA 1
ATOM 722 C C . ALA A 1 96 ? 15.738 -12.080 -25.855 1.00 90.12 96 ALA A C 1
ATOM 724 O O . ALA A 1 96 ? 15.961 -12.748 -24.842 1.00 90.12 96 ALA A O 1
ATOM 725 N N . ASP A 1 97 ? 16.605 -11.225 -26.396 1.00 90.94 97 ASP A N 1
ATOM 726 C CA . ASP A 1 97 ? 17.957 -10.982 -25.901 1.00 90.94 97 ASP A CA 1
ATOM 727 C C . ASP A 1 97 ? 17.927 -10.254 -24.548 1.00 90.94 97 ASP A C 1
ATOM 729 O O . ASP A 1 97 ? 18.650 -10.649 -23.634 1.00 90.94 97 ASP A O 1
ATOM 733 N N . ASP A 1 98 ? 17.023 -9.283 -24.358 1.00 92.44 98 ASP A N 1
ATOM 734 C CA . ASP A 1 98 ? 16.825 -8.600 -23.068 1.00 92.44 98 ASP A CA 1
ATOM 735 C C . ASP A 1 98 ? 16.370 -9.583 -21.982 1.00 92.44 98 ASP A C 1
ATOM 737 O O . ASP A 1 98 ? 16.865 -9.570 -20.855 1.00 92.44 98 ASP A O 1
ATOM 741 N N . ARG A 1 99 ? 15.491 -10.528 -22.336 1.00 89.69 99 ARG A N 1
ATOM 742 C CA . ARG A 1 99 ? 15.051 -11.589 -21.416 1.00 89.69 99 ARG A CA 1
ATOM 743 C C . ARG A 1 99 ? 16.173 -12.539 -21.018 1.00 89.69 99 ARG A C 1
ATOM 745 O O . ARG A 1 99 ? 16.203 -13.022 -19.880 1.00 89.69 99 ARG A O 1
ATOM 752 N N . GLU A 1 100 ? 17.061 -12.870 -21.950 1.00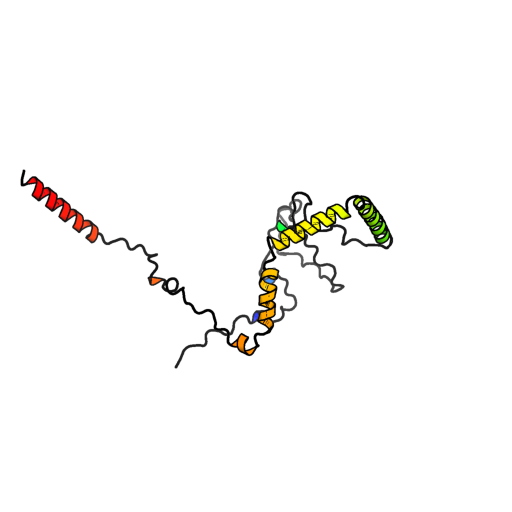 92.50 100 GLU A N 1
ATOM 753 C CA . GLU A 1 100 ? 18.232 -13.688 -21.648 1.00 92.50 100 GLU A CA 1
ATOM 754 C C . GLU A 1 100 ? 19.226 -12.916 -20.776 1.00 92.50 100 GLU A C 1
ATOM 756 O O . GLU A 1 100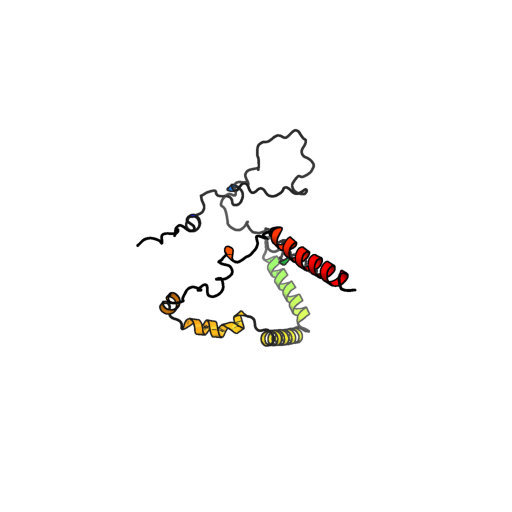 ? 19.689 -13.456 -19.766 1.00 92.50 100 GLU A O 1
ATOM 761 N N . ALA A 1 101 ? 19.473 -11.646 -21.099 1.00 93.56 101 ALA A N 1
ATOM 762 C CA . ALA A 1 101 ? 20.305 -10.755 -20.306 1.00 93.56 101 ALA A CA 1
ATOM 763 C C . ALA A 1 101 ? 19.781 -10.650 -18.868 1.00 93.56 101 ALA A C 1
ATOM 765 O O . ALA A 1 101 ? 20.524 -10.946 -17.930 1.00 93.56 101 ALA A O 1
ATOM 766 N N . ASP A 1 102 ? 18.493 -10.359 -18.675 1.00 93.62 102 ASP A N 1
ATOM 767 C CA . ASP A 1 102 ? 17.868 -10.289 -17.354 1.00 93.62 102 ASP A CA 1
ATOM 768 C C . ASP A 1 102 ? 18.000 -11.606 -16.596 1.00 93.62 102 ASP A C 1
ATOM 770 O O . ASP A 1 102 ? 18.294 -11.618 -15.400 1.00 93.62 102 ASP A O 1
ATOM 774 N N . ARG A 1 103 ? 17.818 -12.751 -17.262 1.00 94.81 103 ARG A N 1
ATOM 775 C CA . ARG A 1 103 ? 18.013 -14.059 -16.623 1.00 94.81 103 ARG A CA 1
ATOM 776 C C . ARG A 1 103 ? 19.454 -14.228 -16.138 1.00 94.81 103 ARG A C 1
ATOM 778 O O . ARG A 1 103 ? 19.657 -14.721 -15.024 1.00 94.81 103 ARG A O 1
ATOM 785 N N . ILE A 1 104 ? 20.440 -13.841 -16.946 1.00 96.38 104 ILE A N 1
ATOM 786 C CA . ILE A 1 104 ? 21.859 -13.933 -16.593 1.00 96.38 104 ILE A CA 1
ATOM 787 C C . ILE A 1 104 ? 22.178 -12.979 -15.437 1.00 96.38 104 ILE A C 1
ATOM 789 O O . ILE A 1 104 ? 22.704 -13.440 -14.421 1.00 96.38 104 ILE A O 1
ATOM 793 N N . TYR A 1 105 ? 21.801 -11.702 -15.520 1.00 94.62 105 TYR A N 1
ATOM 794 C CA . TYR A 1 105 ? 22.051 -10.718 -14.461 1.00 94.62 105 TYR A CA 1
ATOM 795 C C . TYR A 1 105 ? 21.368 -11.098 -13.140 1.00 94.62 105 TYR A C 1
ATOM 797 O O . TYR A 1 105 ? 22.036 -11.174 -12.108 1.00 94.62 105 TYR A O 1
ATOM 805 N N . ASN A 1 106 ? 20.096 -11.507 -13.173 1.00 94.50 106 ASN A N 1
ATOM 806 C CA . ASN A 1 106 ? 19.387 -12.002 -11.988 1.00 94.50 106 ASN A CA 1
ATOM 807 C C . ASN A 1 106 ? 20.066 -13.234 -11.368 1.00 94.50 106 ASN A C 1
ATOM 809 O O . ASN A 1 106 ? 20.048 -13.425 -10.146 1.00 94.50 106 ASN A O 1
ATOM 813 N N . SER A 1 107 ? 20.668 -14.099 -12.193 1.00 94.56 107 SER A N 1
ATOM 814 C CA . SER A 1 107 ? 21.399 -15.273 -11.708 1.00 94.56 107 SER A CA 1
ATOM 815 C C . SER A 1 107 ? 22.706 -14.901 -11.001 1.00 94.56 107 SER A C 1
ATOM 817 O O . SER A 1 107 ? 23.064 -15.546 -10.008 1.00 94.56 107 SER A O 1
ATOM 819 N N . ILE A 1 108 ? 23.378 -13.845 -11.472 1.00 93.50 108 ILE A N 1
ATOM 820 C CA . ILE A 1 108 ? 24.586 -13.285 -10.864 1.00 93.50 108 ILE A CA 1
ATOM 821 C C . ILE A 1 108 ? 24.231 -12.659 -9.517 1.00 93.50 108 ILE A C 1
ATOM 823 O O . ILE A 1 108 ? 24.825 -13.055 -8.515 1.00 93.50 108 ILE A O 1
ATOM 827 N N . ASP A 1 109 ? 23.215 -11.797 -9.450 1.00 91.81 109 ASP A N 1
ATOM 828 C CA . ASP A 1 109 ? 22.768 -11.180 -8.192 1.00 91.81 109 ASP A CA 1
ATOM 829 C C . ASP A 1 109 ? 22.335 -12.236 -7.175 1.00 91.81 109 ASP A C 1
ATOM 831 O O . ASP A 1 109 ? 22.803 -12.269 -6.032 1.00 91.81 109 ASP A O 1
ATOM 835 N N . SER A 1 110 ? 21.550 -13.216 -7.631 1.00 91.56 110 SER A N 1
ATOM 836 C CA . SER A 1 110 ? 21.175 -14.366 -6.813 1.00 91.56 110 SER A CA 1
ATOM 837 C C . SER A 1 110 ? 22.396 -15.133 -6.307 1.00 91.56 110 SER A C 1
ATOM 839 O O . SER A 1 110 ? 22.384 -15.619 -5.178 1.00 91.56 110 SER A O 1
ATOM 841 N N . HIS A 1 111 ? 23.448 -15.292 -7.118 1.00 92.38 111 HIS A N 1
ATOM 842 C CA . HIS A 1 111 ? 24.684 -15.951 -6.698 1.00 92.38 111 HIS A CA 1
ATOM 843 C C . HIS A 1 111 ? 25.470 -15.123 -5.679 1.00 92.38 111 HIS A C 1
ATOM 845 O O . HIS A 1 111 ? 25.945 -15.681 -4.686 1.00 92.38 111 HIS A O 1
ATOM 851 N N . MET A 1 112 ? 25.569 -13.812 -5.884 1.00 90.69 112 MET A N 1
ATOM 852 C CA . MET A 1 112 ?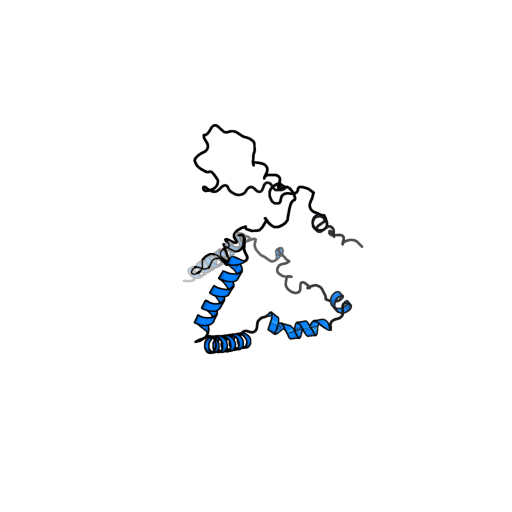 26.232 -12.892 -4.961 1.00 90.69 112 MET A CA 1
ATOM 853 C C . MET A 1 112 ? 25.572 -12.916 -3.578 1.00 90.69 112 MET A C 1
ATOM 855 O O . MET A 1 112 ? 26.266 -12.950 -2.556 1.00 90.69 112 MET A O 1
ATOM 859 N N . ASP A 1 113 ? 24.245 -13.027 -3.530 1.00 89.06 113 ASP A N 1
ATOM 860 C CA . ASP A 1 113 ? 23.506 -13.089 -2.274 1.00 89.06 113 ASP A CA 1
ATOM 861 C C . ASP A 1 113 ? 23.565 -14.446 -1.554 1.00 89.06 113 ASP A C 1
ATOM 863 O O . ASP A 1 113 ? 23.435 -14.484 -0.324 1.00 89.06 113 ASP A O 1
ATOM 867 N N . LYS A 1 114 ? 23.838 -15.562 -2.253 1.00 86.19 114 LYS A N 1
ATOM 868 C CA . LYS A 1 114 ? 23.804 -16.935 -1.687 1.00 86.19 114 LYS A CA 1
ATOM 869 C C . LYS A 1 114 ? 24.587 -17.099 -0.384 1.00 86.19 114 LYS A C 1
ATOM 871 O O . LYS A 1 114 ? 24.128 -17.802 0.510 1.00 86.19 114 LYS A O 1
ATOM 876 N N . ARG A 1 115 ? 25.741 -16.435 -0.230 1.00 80.62 115 ARG A N 1
ATOM 877 C CA . ARG A 1 115 ? 26.620 -16.590 0.953 1.00 80.62 115 ARG A CA 1
ATOM 878 C C . ARG A 1 115 ? 25.977 -16.136 2.266 1.00 80.62 115 ARG A C 1
ATOM 880 O O . ARG A 1 115 ? 26.387 -16.581 3.337 1.00 80.62 115 ARG A O 1
ATOM 887 N N . ARG A 1 116 ? 25.019 -15.207 2.212 1.00 83.88 116 ARG A N 1
ATOM 888 C CA . ARG A 1 116 ? 24.348 -14.651 3.402 1.00 83.88 116 ARG A CA 1
ATOM 889 C C . ARG A 1 116 ? 22.828 -14.714 3.329 1.00 83.88 116 ARG A C 1
ATOM 891 O O . ARG A 1 116 ? 22.198 -14.395 4.335 1.00 83.88 116 ARG A O 1
ATOM 898 N N . LYS A 1 117 ? 22.273 -15.153 2.197 1.00 89.06 117 LYS A N 1
ATOM 899 C CA . LYS A 1 117 ? 20.839 -15.240 1.924 1.00 89.06 117 LYS A CA 1
ATOM 900 C C . LYS A 1 117 ? 20.081 -15.914 3.062 1.00 89.06 117 LYS A C 1
ATOM 902 O O . LYS A 1 117 ? 19.278 -15.254 3.700 1.00 89.06 117 LYS A O 1
ATOM 907 N N . GLU A 1 118 ? 20.448 -17.142 3.424 1.00 84.56 118 GLU A N 1
ATOM 908 C CA . GLU A 1 118 ? 19.746 -17.907 4.465 1.00 84.56 118 GLU A CA 1
ATOM 909 C C . GLU A 1 118 ? 19.731 -17.195 5.828 1.00 84.56 118 GLU A C 1
ATOM 911 O O . GLU A 1 118 ? 18.694 -17.092 6.476 1.00 84.56 118 GLU A O 1
ATOM 916 N N . ARG A 1 119 ? 20.866 -16.631 6.265 1.00 88.56 119 ARG A N 1
ATOM 917 C CA . ARG A 1 119 ? 20.936 -15.912 7.549 1.00 88.56 119 ARG A CA 1
ATOM 918 C C . ARG A 1 119 ? 20.171 -14.589 7.505 1.00 88.56 119 ARG A C 1
ATOM 920 O O . ARG A 1 119 ? 19.565 -14.216 8.506 1.00 88.56 119 ARG A O 1
ATOM 927 N N . ARG A 1 120 ? 20.240 -13.863 6.386 1.00 89.75 120 ARG A N 1
ATOM 928 C CA . ARG A 1 120 ? 19.545 -12.584 6.194 1.00 89.75 120 ARG A CA 1
ATOM 929 C C . ARG A 1 120 ? 18.038 -12.805 6.147 1.00 89.75 120 ARG A C 1
ATOM 931 O O . ARG A 1 120 ? 17.325 -12.143 6.883 1.00 89.75 120 ARG A O 1
ATOM 938 N N . GLU A 1 121 ? 17.584 -13.766 5.352 1.00 90.50 121 GLU A N 1
ATOM 939 C CA . GLU A 1 121 ? 16.175 -14.133 5.221 1.00 90.50 121 GLU A CA 1
ATOM 940 C C . GLU A 1 121 ? 15.620 -14.679 6.528 1.00 90.50 121 GLU A C 1
ATOM 942 O O . GLU A 1 121 ? 14.551 -14.252 6.933 1.00 90.50 121 GLU A O 1
ATOM 947 N N . LYS A 1 122 ? 16.358 -15.536 7.246 1.00 91.75 122 LYS A N 1
ATOM 948 C CA . LYS A 1 122 ? 15.922 -16.020 8.561 1.00 91.75 122 LYS A CA 1
ATOM 949 C C . LYS A 1 122 ? 15.761 -14.879 9.568 1.00 91.75 122 LYS A C 1
ATOM 951 O O . LYS A 1 122 ? 14.730 -14.802 10.221 1.00 91.75 122 LYS A O 1
ATOM 956 N N . ARG A 1 123 ? 16.734 -13.961 9.653 1.00 91.38 123 ARG A N 1
ATOM 957 C CA . ARG A 1 123 ? 16.633 -12.773 10.523 1.00 91.38 123 ARG A CA 1
ATOM 958 C C . ARG A 1 123 ? 15.481 -11.862 10.115 1.00 91.38 123 ARG A C 1
ATOM 960 O O . ARG A 1 123 ? 14.725 -11.434 10.972 1.00 91.38 123 ARG A O 1
ATOM 967 N N . PHE A 1 124 ? 15.339 -11.596 8.821 1.00 90.19 124 PHE A N 1
ATOM 968 C CA . PHE A 1 124 ? 14.260 -10.774 8.282 1.00 90.19 124 PHE A CA 1
ATOM 969 C C . PHE A 1 124 ? 12.893 -11.413 8.543 1.00 90.19 124 PHE A C 1
ATOM 971 O O . PHE A 1 124 ? 11.950 -10.726 8.911 1.00 90.19 124 PHE A O 1
ATOM 978 N N . GLN A 1 125 ? 12.794 -12.735 8.425 1.00 92.19 125 GLN A N 1
ATOM 979 C CA . GLN A 1 125 ? 11.581 -13.484 8.714 1.00 92.19 125 GLN A CA 1
ATOM 980 C C . GLN A 1 125 ? 11.234 -13.438 10.205 1.00 92.19 125 GLN A C 1
ATOM 982 O O . GLN A 1 125 ? 10.090 -13.147 10.541 1.00 92.19 125 GLN A O 1
ATOM 987 N N . GLU A 1 126 ? 12.209 -13.675 11.087 1.00 92.62 126 GLU A N 1
ATOM 988 C CA . GLU A 1 126 ? 12.045 -13.561 12.542 1.00 92.62 126 GLU A CA 1
ATOM 989 C C . GLU A 1 126 ? 11.655 -12.129 12.947 1.00 92.62 126 GLU A C 1
ATOM 991 O O . GLU A 1 126 ? 10.772 -11.941 13.779 1.00 92.62 126 GLU A O 1
ATOM 996 N N . GLU A 1 127 ? 12.254 -11.110 12.327 1.00 89.88 127 GLU A N 1
ATOM 997 C CA . GLU A 1 127 ? 11.942 -9.701 12.572 1.00 89.88 127 GLU A CA 1
ATOM 998 C C . GLU A 1 127 ? 10.553 -9.318 12.055 1.00 89.88 127 GLU A C 1
ATOM 1000 O O . GLU A 1 127 ? 9.798 -8.667 12.773 1.00 89.88 127 GLU A O 1
ATOM 1005 N N . ILE A 1 128 ? 10.159 -9.775 10.862 1.00 89.19 128 ILE A N 1
ATOM 1006 C CA . ILE A 1 128 ? 8.796 -9.592 10.347 1.00 89.19 128 ILE A CA 1
ATOM 1007 C C . ILE A 1 128 ? 7.787 -10.284 11.255 1.00 89.19 128 ILE A C 1
ATOM 1009 O O . ILE A 1 128 ? 6.722 -9.730 11.523 1.00 89.19 128 ILE A O 1
ATOM 1013 N N . GLU A 1 129 ? 8.074 -11.505 11.695 1.00 88.19 129 GLU A N 1
ATOM 1014 C CA . GLU A 1 129 ? 7.186 -12.258 12.569 1.00 88.19 129 GLU A CA 1
ATOM 1015 C C . GLU A 1 129 ? 7.044 -11.563 13.924 1.00 88.19 129 GLU A C 1
ATOM 1017 O O . GLU A 1 129 ? 5.920 -11.313 14.360 1.00 88.19 129 GLU A O 1
ATOM 1022 N N . LYS A 1 130 ? 8.157 -11.139 14.530 1.00 90.56 130 LYS A N 1
ATOM 1023 C CA . LYS A 1 130 ? 8.159 -10.343 15.759 1.00 90.56 130 LYS A CA 1
ATOM 1024 C C . LYS A 1 130 ? 7.404 -9.030 15.576 1.00 90.56 130 LYS A C 1
ATOM 1026 O O . LYS A 1 130 ? 6.554 -8.704 16.394 1.00 90.56 130 LYS A O 1
ATOM 1031 N N . PHE A 1 131 ? 7.623 -8.314 14.475 1.00 85.12 131 PHE A N 1
ATOM 1032 C CA . PHE A 1 131 ? 6.915 -7.071 14.168 1.00 85.12 131 PHE A CA 1
ATOM 1033 C C . PHE A 1 131 ? 5.409 -7.298 13.984 1.00 85.12 131 PHE A C 1
ATOM 1035 O O . PHE A 1 131 ? 4.600 -6.503 14.457 1.00 85.12 131 PHE A O 1
ATOM 1042 N N . ARG A 1 132 ? 5.006 -8.404 13.346 1.00 86.12 132 ARG A N 1
ATOM 1043 C CA . ARG A 1 132 ? 3.592 -8.793 13.222 1.00 86.12 132 ARG A CA 1
ATOM 1044 C C . ARG A 1 132 ? 2.976 -9.168 14.567 1.00 86.12 132 ARG A C 1
ATOM 1046 O O . ARG A 1 132 ? 1.792 -8.912 14.757 1.00 86.12 132 ARG A O 1
ATOM 1053 N N . GLN A 1 133 ? 3.747 -9.761 15.475 1.00 83.69 133 GLN A N 1
ATOM 1054 C CA . GLN A 1 133 ? 3.295 -10.068 16.832 1.00 83.69 133 GLN A CA 1
ATOM 1055 C C . GLN A 1 133 ? 3.184 -8.797 17.692 1.00 83.69 133 GLN A C 1
ATOM 1057 O O . GLN A 1 133 ? 2.182 -8.611 18.377 1.00 83.69 133 GLN A O 1
ATOM 1062 N N . GLU A 1 134 ? 4.172 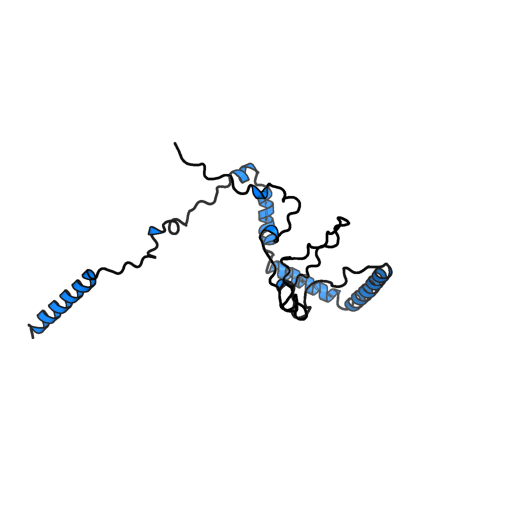-7.900 17.631 1.00 85.50 134 GLU A N 1
ATOM 1063 C CA . GLU A 1 134 ? 4.219 -6.649 18.403 1.00 85.50 134 GLU A CA 1
ATOM 1064 C C . GLU A 1 134 ? 3.198 -5.616 17.908 1.00 85.50 134 GLU A C 1
ATOM 1066 O O . GLU A 1 134 ? 2.563 -4.920 18.702 1.00 85.50 134 GLU A O 1
ATOM 1071 N N . ARG A 1 135 ? 3.032 -5.503 16.587 1.00 85.75 135 ARG A N 1
ATOM 1072 C CA . ARG A 1 135 ? 2.117 -4.561 15.933 1.00 85.75 135 ARG A CA 1
ATOM 1073 C C . ARG A 1 135 ? 1.339 -5.284 14.832 1.00 85.75 135 ARG A C 1
ATOM 1075 O O . ARG A 1 135 ? 1.604 -5.069 13.644 1.00 85.75 135 ARG A O 1
ATOM 1082 N N . PRO A 1 136 ? 0.361 -6.134 15.194 1.00 87.56 136 PRO A N 1
ATOM 1083 C CA . PRO A 1 136 ? -0.488 -6.771 14.198 1.00 87.56 136 PRO A CA 1
ATOM 1084 C C . PRO A 1 136 ? -1.190 -5.698 13.368 1.00 87.56 136 PRO A C 1
ATOM 1086 O O . PRO A 1 136 ? -1.606 -4.656 13.886 1.00 87.56 136 PRO A O 1
ATOM 1089 N N . LYS A 1 137 ? -1.333 -5.939 12.060 1.00 89.69 137 LYS A N 1
ATOM 1090 C CA . LYS A 1 137 ? -2.056 -4.998 11.198 1.00 89.69 137 LYS A CA 1
ATOM 1091 C C . LYS A 1 137 ? -3.485 -4.855 11.717 1.00 89.69 137 LYS A C 1
ATOM 1093 O O . LYS A 1 137 ? -4.101 -5.844 12.103 1.00 89.69 137 LYS A O 1
ATOM 1098 N N . ILE A 1 138 ? -4.043 -3.649 11.639 1.00 86.81 138 ILE A N 1
ATOM 1099 C CA . ILE A 1 138 ? -5.419 -3.359 12.081 1.00 86.81 138 ILE A CA 1
ATOM 1100 C C . ILE A 1 138 ? -6.400 -4.375 11.469 1.00 86.81 138 ILE A C 1
ATOM 1102 O O . ILE A 1 138 ? -7.192 -4.998 12.163 1.00 86.81 138 ILE A O 1
ATOM 1106 N N . GLN A 1 139 ? -6.268 -4.657 10.171 1.00 87.25 139 GLN A N 1
ATOM 1107 C CA . GLN A 1 139 ? -7.089 -5.657 9.481 1.00 87.25 139 GLN A CA 1
ATOM 1108 C C . GLN A 1 139 ? -6.943 -7.087 10.040 1.00 87.25 139 GLN A C 1
ATOM 1110 O O . GLN A 1 139 ? -7.906 -7.848 10.002 1.00 87.25 139 GLN A O 1
ATOM 1115 N N . GLN A 1 140 ? -5.768 -7.461 10.559 1.00 87.31 140 GLN A N 1
ATOM 1116 C CA . GLN A 1 140 ? -5.533 -8.769 11.181 1.00 87.31 140 GLN A CA 1
ATOM 1117 C C . GLN A 1 140 ? -6.184 -8.851 12.565 1.00 87.31 140 GLN A C 1
ATOM 1119 O O . GLN A 1 140 ? -6.814 -9.863 12.859 1.00 87.31 140 GLN A O 1
ATOM 1124 N N . GLN A 1 141 ? -6.129 -7.776 13.362 1.00 88.44 141 GLN A N 1
ATOM 1125 C CA . GLN A 1 141 ? -6.834 -7.685 14.651 1.00 88.44 141 GLN A CA 1
ATOM 1126 C C . GLN A 1 141 ? -8.354 -7.866 14.486 1.00 88.44 141 GLN A C 1
ATOM 1128 O O . GLN A 1 141 ? -9.005 -8.487 15.320 1.00 88.44 141 GLN A O 1
ATOM 1133 N N . PHE A 1 142 ? -8.917 -7.364 13.382 1.00 90.94 142 PHE A N 1
ATOM 1134 C CA . PHE A 1 142 ? -10.348 -7.458 13.078 1.00 90.94 142 PHE A CA 1
ATOM 1135 C C . PHE A 1 142 ? -10.731 -8.653 12.191 1.00 90.94 142 PHE A C 1
ATOM 1137 O O . PHE A 1 142 ? -11.889 -8.756 11.788 1.00 90.94 142 PHE A O 1
ATOM 1144 N N . SER A 1 143 ? -9.805 -9.561 11.872 1.00 92.50 143 SER A N 1
ATOM 1145 C CA . SER A 1 143 ? -10.086 -10.694 10.976 1.00 92.50 143 SER A CA 1
ATOM 1146 C C . SER A 1 143 ? -11.118 -11.668 11.562 1.00 92.50 143 SER A C 1
ATOM 1148 O O . SER A 1 143 ? -12.063 -12.053 10.868 1.00 92.50 143 SER A O 1
ATOM 1150 N N . ASP A 1 144 ? -11.017 -11.967 12.858 1.00 92.88 144 ASP A N 1
ATOM 1151 C CA . ASP A 1 144 ? -11.972 -12.816 13.578 1.00 92.88 144 ASP A CA 1
ATOM 1152 C C . ASP A 1 144 ? -13.356 -12.168 13.675 1.00 92.88 144 ASP A C 1
ATOM 1154 O O . ASP A 1 144 ? -14.373 -12.813 13.410 1.00 92.88 144 ASP A O 1
ATOM 1158 N N . LEU A 1 145 ? -13.405 -10.864 13.969 1.00 92.88 145 LEU A N 1
ATOM 1159 C CA . LEU A 1 145 ? -14.651 -10.094 14.009 1.00 92.88 145 LEU A CA 1
ATOM 1160 C C . LEU A 1 145 ? -15.298 -9.998 12.622 1.00 92.88 145 LEU A C 1
ATOM 1162 O O . LEU A 1 145 ? -16.508 -10.172 12.494 1.00 92.88 145 LEU A O 1
ATOM 1166 N N . LYS A 1 146 ? -14.500 -9.821 11.563 1.00 92.25 146 LYS A N 1
ATOM 1167 C CA . LYS A 1 146 ? -14.976 -9.855 10.174 1.00 92.25 146 LYS A CA 1
ATOM 1168 C C . LYS A 1 146 ? -15.546 -11.228 9.807 1.00 92.25 146 LYS A C 1
ATOM 1170 O O . LYS A 1 146 ? -16.550 -11.301 9.103 1.00 92.25 146 LYS A O 1
ATOM 1175 N N . ARG A 1 147 ? -14.955 -12.321 10.302 1.00 93.44 147 ARG A N 1
ATOM 1176 C CA . ARG A 1 147 ? -15.497 -13.676 10.115 1.00 93.44 147 ARG A CA 1
ATOM 1177 C C . ARG A 1 147 ? -16.792 -13.877 10.898 1.00 93.44 147 ARG A C 1
ATOM 1179 O O . ARG A 1 147 ? -17.729 -14.456 10.357 1.00 93.44 147 ARG A O 1
ATOM 1186 N N . ALA A 1 148 ? -16.883 -13.380 12.129 1.00 91.94 148 ALA A N 1
ATOM 1187 C CA . ALA A 1 148 ? -18.112 -13.428 12.922 1.00 91.94 148 ALA A CA 1
ATOM 1188 C C . ALA A 1 148 ? -19.257 -12.636 12.265 1.00 91.94 148 ALA A C 1
ATOM 1190 O O . ALA A 1 148 ? -20.395 -13.094 12.263 1.00 91.94 148 ALA A O 1
ATOM 1191 N N . LEU A 1 149 ? -18.936 -11.512 11.624 1.00 89.88 149 LEU A N 1
ATOM 1192 C CA . LEU A 1 149 ? -19.875 -10.653 10.901 1.00 89.88 149 LEU A CA 1
ATOM 1193 C C . LEU A 1 149 ? -20.509 -11.332 9.670 1.00 89.88 149 LEU A C 1
ATOM 1195 O O . LEU A 1 149 ? -21.584 -10.926 9.246 1.00 89.88 149 LEU A O 1
ATOM 1199 N N . SER A 1 150 ? -19.926 -12.423 9.156 1.00 92.81 150 SER A N 1
ATOM 1200 C CA . SER A 1 150 ? -20.571 -13.258 8.123 1.00 92.81 150 SER A CA 1
ATOM 1201 C C . SER A 1 150 ? -21.807 -14.022 8.613 1.00 92.81 150 SER A C 1
ATOM 1203 O O . SER A 1 150 ? -22.600 -14.479 7.797 1.00 92.81 150 SER A O 1
ATOM 1205 N N . ARG A 1 151 ? -21.973 -14.181 9.934 1.00 91.81 151 ARG A N 1
ATOM 1206 C CA . ARG A 1 151 ? -23.128 -14.869 10.532 1.00 91.81 151 ARG A CA 1
ATOM 1207 C C . ARG A 1 151 ? -24.375 -13.985 10.607 1.00 91.81 151 ARG A C 1
ATOM 1209 O O . ARG A 1 151 ? -25.455 -14.518 10.823 1.00 91.81 151 ARG A O 1
ATOM 1216 N N . VAL A 1 152 ? -24.215 -12.668 10.460 1.00 92.50 152 VAL A N 1
ATOM 1217 C CA . VAL A 1 152 ? -25.305 -11.686 10.514 1.00 92.50 152 VAL A CA 1
ATOM 1218 C C . VAL A 1 152 ? -26.114 -11.769 9.222 1.00 92.50 152 VAL A C 1
ATOM 1220 O O . VAL A 1 152 ? -25.553 -11.694 8.127 1.00 92.50 152 VAL A O 1
ATOM 1223 N N . SER A 1 153 ? -27.428 -11.937 9.348 1.00 92.25 153 SER A N 1
ATOM 1224 C CA . SER A 1 153 ? -28.333 -12.073 8.200 1.00 92.25 153 SER A CA 1
ATOM 1225 C C . SER A 1 153 ? -28.615 -10.726 7.528 1.00 92.25 153 SER A C 1
ATOM 1227 O O . SER A 1 153 ? -28.502 -9.669 8.145 1.00 92.25 153 SER A O 1
ATOM 1229 N N . ASN A 1 154 ? -29.020 -10.741 6.255 1.00 90.31 154 ASN A N 1
ATOM 1230 C CA . ASN A 1 154 ? -29.356 -9.510 5.526 1.00 90.31 154 ASN A CA 1
ATOM 1231 C C . ASN A 1 154 ? -30.491 -8.712 6.191 1.00 90.31 154 ASN A C 1
ATOM 1233 O O . ASN A 1 154 ? -30.486 -7.485 6.132 1.00 90.31 154 ASN A O 1
ATOM 1237 N N . ASP A 1 155 ? -31.429 -9.384 6.858 1.00 90.88 155 ASP A N 1
ATOM 1238 C CA . ASP A 1 155 ? -32.521 -8.716 7.572 1.00 90.88 155 ASP A CA 1
ATOM 1239 C C . ASP A 1 155 ? -31.999 -7.960 8.804 1.00 90.88 155 ASP A C 1
ATOM 1241 O O . ASP A 1 155 ? -32.401 -6.823 9.057 1.00 90.88 155 ASP A O 1
ATOM 1245 N N . GLU A 1 156 ? -31.028 -8.536 9.521 1.00 91.12 156 GLU A N 1
ATOM 1246 C CA . GLU A 1 156 ? -30.339 -7.859 10.625 1.00 91.12 156 GLU A CA 1
ATOM 1247 C C . GLU A 1 156 ? -29.548 -6.640 10.126 1.00 91.12 156 GLU A C 1
ATOM 1249 O O . GLU A 1 156 ? -29.595 -5.588 10.765 1.00 91.12 156 GLU A O 1
ATOM 1254 N N . TRP A 1 157 ? -28.912 -6.729 8.951 1.00 92.94 157 TRP A N 1
ATOM 1255 C CA . TRP A 1 157 ? -28.254 -5.588 8.298 1.00 92.94 157 TRP A CA 1
ATOM 1256 C C . TRP A 1 157 ? -29.210 -4.436 7.984 1.00 92.94 157 TRP A C 1
ATOM 1258 O O . TRP A 1 157 ? -28.842 -3.273 8.148 1.00 92.94 157 TRP A O 1
ATOM 1268 N N . LEU A 1 158 ? -30.436 -4.740 7.555 1.00 91.56 158 LEU A N 1
ATOM 1269 C CA . LEU A 1 158 ? -31.461 -3.731 7.269 1.00 91.56 158 LEU A CA 1
ATOM 1270 C C . LEU A 1 158 ? -32.052 -3.110 8.541 1.00 91.56 158 LEU A C 1
ATOM 1272 O O . LEU A 1 158 ? -32.571 -1.996 8.495 1.00 91.56 158 LEU A O 1
ATOM 1276 N N . SER A 1 159 ? -31.970 -3.820 9.668 1.00 91.62 159 SER A N 1
ATOM 1277 C CA . SER A 1 159 ? -32.485 -3.376 10.967 1.00 91.62 159 SER A CA 1
ATOM 1278 C C . SER A 1 159 ? -31.508 -2.511 11.775 1.00 91.62 159 SER A C 1
ATOM 1280 O O . SER A 1 159 ? -31.867 -2.047 12.860 1.00 91.62 159 SER A O 1
ATOM 1282 N N . ILE A 1 160 ? -30.288 -2.275 11.271 1.00 90.31 160 ILE A N 1
ATOM 1283 C CA . ILE A 1 160 ? -29.306 -1.411 11.936 1.00 90.31 160 ILE A CA 1
ATOM 1284 C C . ILE A 1 160 ? -29.891 0.009 12.052 1.00 90.31 160 ILE A C 1
ATOM 1286 O O . ILE A 1 160 ? -30.203 0.627 11.030 1.00 90.31 160 ILE A O 1
ATOM 1290 N N . PRO A 1 161 ? -30.048 0.552 13.274 1.00 89.69 161 PRO A N 1
ATOM 1291 C CA . PRO A 1 161 ? -30.557 1.902 13.452 1.00 89.69 161 PRO A CA 1
ATOM 1292 C C . PRO A 1 161 ? -29.533 2.924 12.953 1.00 89.69 161 PRO A C 1
ATOM 1294 O O . PRO A 1 161 ? -28.326 2.765 13.145 1.00 89.69 161 PRO A O 1
ATOM 1297 N N . ASP A 1 162 ? -30.023 4.004 12.350 1.00 84.50 162 ASP A N 1
ATOM 1298 C CA . ASP A 1 162 ? -29.176 5.139 11.991 1.00 84.50 162 ASP A CA 1
ATOM 1299 C C . ASP A 1 162 ? -28.634 5.825 13.258 1.00 84.50 162 ASP A C 1
ATOM 1301 O O . ASP A 1 162 ? -29.256 5.788 14.328 1.00 84.50 162 ASP A O 1
ATOM 1305 N N . VAL A 1 163 ? -27.461 6.449 13.150 1.00 82.31 163 VAL A N 1
ATOM 1306 C CA . VAL A 1 163 ? -26.796 7.107 14.279 1.00 82.31 163 VAL A CA 1
ATOM 1307 C C . VAL A 1 163 ? -27.654 8.268 14.792 1.00 82.31 163 VAL A C 1
ATOM 1309 O O . VAL A 1 163 ? -27.716 9.350 14.214 1.00 82.31 163 VAL A O 1
ATOM 1312 N N . GLY A 1 164 ? -28.344 8.041 15.910 1.00 75.19 164 GLY A N 1
ATOM 1313 C CA . GLY A 1 164 ? -29.127 9.068 16.588 1.00 75.19 164 GLY A CA 1
ATOM 1314 C C . GLY A 1 164 ? -28.237 10.165 17.175 1.00 75.19 164 GLY A C 1
ATOM 1315 O O . GLY A 1 164 ? -27.190 9.893 17.764 1.00 75.19 164 GLY A O 1
ATOM 1316 N N . ASP A 1 165 ? -28.682 11.418 17.059 1.00 66.62 165 ASP A N 1
ATOM 1317 C CA . ASP A 1 165 ? -28.021 12.592 17.634 1.00 66.62 165 ASP A CA 1
ATOM 1318 C C . ASP A 1 165 ? -28.142 12.608 19.173 1.00 66.62 165 ASP A C 1
ATOM 1320 O O . ASP A 1 165 ? -28.956 13.320 19.767 1.00 66.62 165 ASP A O 1
ATOM 1324 N N . ALA A 1 166 ? -27.347 11.768 19.837 1.00 67.88 166 ALA A N 1
ATOM 1325 C CA . ALA A 1 166 ? -27.330 11.650 21.292 1.00 67.88 166 ALA A CA 1
ATOM 1326 C C . ALA A 1 166 ? -26.503 12.756 21.975 1.00 67.88 166 ALA A C 1
ATOM 1328 O O . ALA A 1 166 ? -26.622 12.951 23.186 1.00 67.88 166 ALA A O 1
ATOM 1329 N N . ARG A 1 167 ? -25.650 13.482 21.232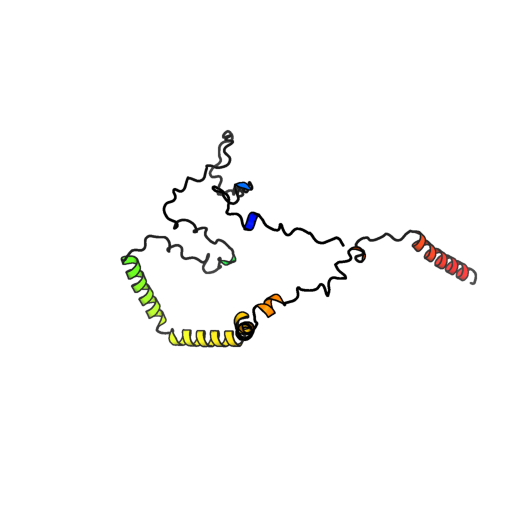 1.00 65.88 167 ARG A N 1
ATOM 1330 C CA . ARG A 1 167 ? -24.632 14.385 21.805 1.00 65.88 167 ARG A CA 1
ATOM 1331 C C . ARG A 1 167 ? -24.576 15.803 21.216 1.00 65.88 167 ARG A C 1
ATOM 1333 O O . ARG A 1 167 ? -24.035 16.673 21.895 1.00 65.88 167 ARG A O 1
ATOM 1340 N N . ASN A 1 168 ? -25.194 16.114 20.070 1.00 63.84 168 ASN A N 1
ATOM 1341 C CA . ASN A 1 168 ? -25.103 17.450 19.450 1.00 63.84 168 ASN A CA 1
ATOM 1342 C C . ASN A 1 168 ? -26.215 18.424 19.853 1.00 63.84 168 ASN A C 1
ATOM 1344 O O . ASN A 1 168 ? -26.301 19.513 19.282 1.00 63.84 168 ASN A O 1
ATOM 1348 N N . LYS A 1 169 ? -27.023 18.141 20.890 1.00 63.31 169 LYS A N 1
ATOM 1349 C CA . LYS A 1 169 ? -28.022 19.115 21.391 1.00 63.31 169 LYS A CA 1
ATOM 1350 C C . LYS A 1 169 ? -27.421 20.497 21.688 1.00 63.31 169 LYS A C 1
ATOM 1352 O O . LYS A 1 169 ? -28.095 21.505 21.493 1.00 63.31 169 LYS A O 1
ATOM 1357 N N . ARG A 1 170 ? -26.159 20.548 22.132 1.00 64.31 170 ARG A N 1
ATOM 1358 C CA . ARG A 1 170 ? -25.440 21.793 22.451 1.00 64.31 170 ARG A CA 1
ATOM 1359 C C . ARG A 1 170 ? -24.900 22.520 21.212 1.00 64.31 170 ARG A C 1
ATOM 1361 O O . ARG A 1 170 ? -24.820 23.741 21.230 1.00 64.31 170 ARG A O 1
ATOM 1368 N N . GLU A 1 171 ? -24.579 21.802 20.136 1.00 63.31 171 GLU A N 1
ATOM 1369 C CA . GLU A 1 171 ? -24.125 22.406 18.872 1.00 63.31 171 GLU A CA 1
ATOM 1370 C C . GLU A 1 171 ? -25.288 22.830 17.971 1.00 63.31 171 GLU A C 1
ATOM 1372 O O . GLU A 1 171 ? -25.186 23.815 17.245 1.00 63.31 171 GLU A O 1
ATOM 1377 N N . ARG A 1 172 ? -26.420 22.126 18.069 1.00 64.56 172 ARG A N 1
ATOM 1378 C CA . ARG A 1 172 ? -27.636 22.378 17.291 1.00 64.56 172 ARG A CA 1
ATOM 1379 C C . ARG A 1 172 ? -28.375 23.650 17.704 1.00 64.56 172 ARG A C 1
ATOM 1381 O O . ARG A 1 172 ? -29.235 24.109 16.958 1.00 64.56 172 ARG A O 1
ATOM 1388 N N . ASN A 1 173 ? -28.061 24.213 18.871 1.00 60.81 173 ASN A N 1
ATOM 1389 C CA . ASN A 1 173 ? -28.691 25.428 19.369 1.00 60.81 173 ASN A CA 1
ATOM 1390 C C . ASN A 1 173 ? -27.735 26.629 19.205 1.00 60.81 173 ASN A C 1
ATOM 1392 O O . ASN A 1 173 ? -27.048 26.999 20.159 1.00 60.81 173 ASN A O 1
ATOM 1396 N N . PRO A 1 174 ? -27.679 27.277 18.021 1.00 61.91 174 PRO A N 1
ATOM 1397 C CA . PRO A 1 174 ? -26.844 28.462 17.794 1.00 61.91 174 PRO A CA 1
ATOM 1398 C C . PRO A 1 174 ? -27.238 29.649 18.689 1.00 61.91 174 PRO A C 1
ATOM 1400 O O . PRO A 1 174 ? -26.489 30.610 18.802 1.00 61.91 174 PRO A O 1
ATOM 1403 N N . HIS A 1 175 ? -28.390 29.578 19.366 1.00 60.25 175 HIS A N 1
ATOM 1404 C CA . HIS A 1 175 ? -28.820 30.548 20.372 1.00 60.25 175 HIS A CA 1
ATOM 1405 C C . HIS A 1 175 ? -28.085 30.413 21.723 1.00 60.25 175 HIS A C 1
ATOM 1407 O O . HIS A 1 175 ? -28.103 31.344 22.519 1.00 60.25 175 HIS A O 1
ATOM 1413 N N . VAL A 1 176 ? -27.439 29.271 21.995 1.00 57.81 176 VAL A N 1
ATOM 1414 C CA . VAL A 1 176 ? -26.737 28.994 23.267 1.00 57.81 176 VAL A CA 1
ATOM 1415 C C . VAL A 1 176 ? -25.243 29.335 23.186 1.00 57.81 176 VAL A C 1
ATOM 1417 O O . VAL A 1 176 ? -24.575 29.397 24.216 1.00 57.81 176 VAL A O 1
ATOM 1420 N N . ARG A 1 177 ? -24.703 29.605 21.989 1.00 58.31 177 ARG A N 1
ATOM 1421 C CA . ARG A 1 177 ? -23.359 30.182 21.837 1.00 58.31 177 ARG A CA 1
ATOM 1422 C C . ARG A 1 177 ? -23.475 31.707 21.968 1.00 58.31 177 ARG A C 1
ATOM 1424 O O . ARG A 1 177 ? -24.081 32.326 21.091 1.00 58.31 177 ARG A O 1
ATOM 1431 N N . PRO A 1 178 ? -22.937 32.348 23.020 1.00 61.28 178 PRO A N 1
ATOM 1432 C CA . PRO A 1 178 ? -22.891 33.801 23.091 1.00 61.28 178 PRO A CA 1
ATOM 1433 C C . PRO A 1 178 ? -21.755 34.326 22.197 1.00 61.28 178 PRO A C 1
ATOM 1435 O O . PRO A 1 178 ? -20.837 34.976 22.675 1.00 61.28 178 PRO A O 1
ATOM 1438 N N . ASP A 1 179 ? -21.823 34.081 20.884 1.00 59.41 179 ASP A N 1
ATOM 1439 C CA . ASP A 1 179 ? -20.933 34.745 19.913 1.00 59.41 179 ASP A CA 1
ATOM 1440 C C . ASP A 1 179 ? -21.324 36.227 19.731 1.00 59.41 179 ASP A C 1
ATOM 1442 O O . ASP A 1 179 ? -20.636 37.006 19.076 1.00 59.41 179 ASP A O 1
ATOM 1446 N N . ARG A 1 180 ? -22.428 36.654 20.359 1.00 64.50 180 ARG A N 1
ATOM 1447 C CA . ARG A 1 180 ? -22.773 38.061 20.550 1.00 64.50 180 ARG A CA 1
ATOM 1448 C C . ARG A 1 180 ? -22.332 38.500 21.940 1.00 64.50 180 ARG A C 1
ATOM 1450 O O . ARG A 1 180 ? -23.071 38.340 22.908 1.00 64.50 180 ARG A O 1
ATOM 1457 N N . TYR A 1 181 ? -21.144 39.093 22.020 1.00 65.88 181 TYR A N 1
ATOM 1458 C CA . TYR A 1 181 ? -20.787 39.945 23.148 1.00 65.88 181 TYR A CA 1
ATOM 1459 C C . TYR A 1 181 ? -21.757 41.137 23.165 1.00 65.88 181 TYR A C 1
ATOM 1461 O O . TYR A 1 181 ? -21.666 42.043 22.336 1.00 65.88 181 TYR A O 1
ATOM 1469 N N . ILE A 1 182 ? -22.734 41.114 24.070 1.00 70.12 182 ILE A N 1
ATOM 1470 C CA . ILE A 1 182 ? -23.599 42.265 24.329 1.00 70.12 182 ILE A CA 1
ATOM 1471 C C . ILE A 1 182 ? -22.839 43.142 25.321 1.00 70.12 182 ILE A C 1
ATOM 1473 O O . ILE A 1 182 ? -22.643 42.746 26.469 1.00 70.12 182 ILE A O 1
ATOM 1477 N N . MET A 1 183 ? -22.391 44.317 24.871 1.00 70.75 183 MET A N 1
ATOM 1478 C CA . MET A 1 183 ? -21.820 45.334 25.758 1.00 70.75 183 MET A CA 1
ATOM 1479 C C . MET A 1 183 ? -22.818 45.602 26.897 1.00 70.75 183 MET A C 1
ATOM 1481 O O . MET A 1 183 ? -23.968 45.951 26.607 1.00 70.75 183 MET A O 1
ATOM 1485 N N . PRO A 1 184 ? -22.439 45.422 28.175 1.00 70.69 184 PRO A N 1
ATOM 1486 C CA . PRO A 1 184 ? -23.350 45.690 29.277 1.00 70.69 184 PRO A CA 1
ATOM 1487 C C . PRO A 1 184 ? -23.752 47.169 29.261 1.00 70.69 184 PRO A C 1
ATOM 1489 O O . PRO A 1 184 ? -22.925 48.058 29.048 1.00 70.69 184 PRO A O 1
ATOM 1492 N N . HIS A 1 185 ? -25.040 47.440 29.470 1.00 75.88 185 HIS A N 1
ATOM 1493 C CA . HIS A 1 185 ? -25.555 48.805 29.496 1.00 75.88 185 HIS A CA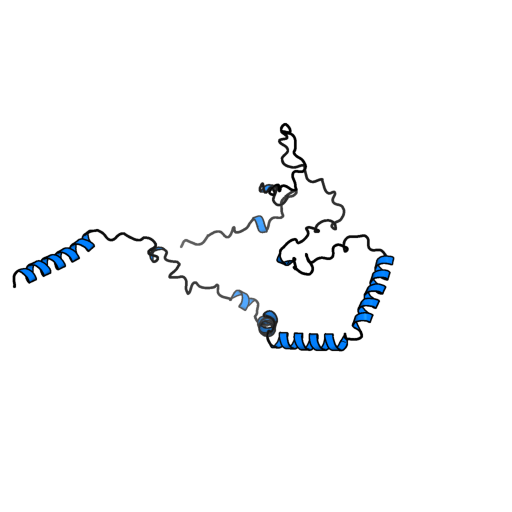 1
ATOM 1494 C C . HIS A 1 185 ? -24.883 49.608 30.625 1.00 75.88 185 HIS A C 1
ATOM 1496 O O . HIS A 1 185 ? -24.696 49.106 31.738 1.00 75.88 185 HIS A O 1
ATOM 1502 N N . ARG A 1 186 ? -24.545 50.877 30.353 1.00 61.53 186 ARG A N 1
ATOM 1503 C CA . ARG A 1 186 ? -23.791 51.763 31.266 1.00 61.53 186 ARG A CA 1
ATOM 1504 C C . ARG A 1 186 ? -24.425 51.946 32.654 1.00 61.53 186 ARG A C 1
ATOM 1506 O O . ARG A 1 186 ? -23.728 52.353 33.573 1.00 61.53 186 ARG A O 1
ATOM 1513 N N . SER A 1 187 ? -25.702 51.606 32.838 1.00 64.81 187 SER A N 1
ATOM 1514 C CA . SER A 1 187 ? -26.385 51.648 34.141 1.00 64.81 187 SER A CA 1
ATOM 1515 C C . SER A 1 187 ? -25.791 50.696 35.187 1.00 64.81 187 SER A C 1
ATOM 1517 O O . SER A 1 187 ? -25.859 50.991 36.375 1.00 64.81 187 SER A O 1
ATOM 1519 N N . ILE A 1 188 ? -25.175 49.583 34.771 1.00 62.84 188 ILE A N 1
ATOM 1520 C CA . ILE A 1 188 ? -24.610 48.583 35.697 1.00 62.84 188 ILE A CA 1
ATOM 1521 C C . ILE A 1 188 ? -23.277 49.065 36.300 1.00 62.84 188 ILE A C 1
ATOM 1523 O O . ILE A 1 188 ? -22.963 48.739 37.440 1.00 62.84 188 ILE A O 1
ATOM 1527 N N . LEU A 1 189 ? -22.524 49.906 35.583 1.00 60.06 189 LEU A N 1
ATOM 1528 C CA . LEU A 1 189 ? -21.270 50.501 36.075 1.00 60.06 189 LEU A CA 1
ATOM 1529 C C . LEU A 1 189 ? -21.492 51.665 37.051 1.00 60.06 189 LEU A C 1
ATOM 1531 O O . LEU A 1 189 ? -20.593 52.032 37.797 1.00 60.06 189 LEU A O 1
ATOM 1535 N N . ILE A 1 190 ? -22.686 52.254 37.047 1.00 59.56 190 ILE A N 1
ATOM 1536 C CA . ILE A 1 190 ? -22.993 53.449 37.834 1.00 59.56 190 ILE A CA 1
ATOM 1537 C C . ILE A 1 190 ? -23.395 53.082 39.277 1.00 59.56 190 ILE A C 1
ATOM 1539 O O . ILE A 1 190 ? -23.051 53.801 40.212 1.00 59.56 190 ILE A O 1
ATOM 1543 N N . GLY A 1 191 ? -24.046 51.933 39.496 1.00 57.09 191 GLY A N 1
ATOM 1544 C CA . GLY A 1 191 ? -24.488 51.508 40.833 1.00 57.09 191 GLY A CA 1
ATOM 1545 C C . GLY A 1 191 ? -23.351 51.186 41.813 1.00 57.09 191 GLY A C 1
ATOM 1546 O O . GLY A 1 191 ? -23.479 51.444 43.009 1.00 57.09 191 GLY A O 1
ATOM 1547 N N . THR A 1 192 ? -22.217 50.676 41.326 1.00 57.22 192 THR A N 1
ATOM 1548 C CA . THR A 1 192 ? -21.056 50.361 42.178 1.00 57.22 192 THR A CA 1
ATOM 1549 C C . THR A 1 192 ? -20.281 51.609 42.598 1.00 57.22 192 THR A C 1
ATOM 1551 O O . THR A 1 192 ? -19.727 51.638 43.694 1.00 57.22 192 THR A O 1
ATOM 1554 N N . LEU A 1 193 ? -20.295 52.669 41.783 1.00 57.31 193 LEU A N 1
ATOM 1555 C CA . LEU A 1 193 ? -19.674 53.946 42.135 1.00 57.31 193 LEU A CA 1
ATOM 1556 C C . LEU A 1 193 ? -20.465 54.685 43.221 1.00 57.31 193 LEU A C 1
ATOM 1558 O O . LEU A 1 193 ? -19.853 55.222 44.138 1.00 57.31 193 LEU A O 1
ATOM 1562 N N . TYR A 1 194 ? -21.802 54.645 43.199 1.00 58.47 194 TYR A N 1
ATOM 1563 C CA . TYR A 1 194 ? -22.601 55.276 44.259 1.00 58.47 194 TYR A CA 1
ATOM 1564 C C . TYR A 1 194 ? -22.427 54.603 45.624 1.00 58.47 194 TYR A C 1
ATOM 1566 O O . TYR A 1 194 ? -22.368 55.296 46.635 1.00 58.47 194 TYR A O 1
ATOM 1574 N N . HIS A 1 195 ? -22.273 53.278 45.677 1.00 57.12 195 HIS A N 1
ATOM 1575 C CA . HIS A 1 195 ? -22.031 52.591 46.948 1.00 57.12 195 HIS A CA 1
ATOM 1576 C C . HIS A 1 195 ? -20.633 52.893 47.515 1.00 57.12 195 HIS A C 1
ATOM 1578 O O . HIS A 1 195 ? -20.475 53.018 48.725 1.00 57.12 195 HIS A O 1
ATOM 1584 N N . ILE A 1 196 ? -19.617 53.049 46.660 1.00 59.16 196 ILE A N 1
ATOM 1585 C CA . ILE A 1 196 ? -18.251 53.377 47.098 1.00 59.16 196 ILE A CA 1
ATOM 1586 C C . ILE A 1 196 ? -18.150 54.841 47.553 1.00 59.16 196 ILE A C 1
ATOM 1588 O O . ILE A 1 196 ? -17.540 55.103 48.586 1.00 59.16 196 ILE A O 1
ATOM 1592 N N . VAL A 1 197 ? -18.781 55.783 46.841 1.00 59.31 197 VAL A N 1
ATOM 1593 C CA . VAL A 1 197 ? -18.776 57.209 47.221 1.00 59.31 197 VAL A CA 1
ATOM 1594 C C . VAL A 1 197 ? -19.519 57.430 48.541 1.00 59.31 197 VAL A C 1
ATOM 1596 O O . VAL A 1 197 ? -18.968 58.062 49.437 1.00 59.31 197 VAL A O 1
ATOM 1599 N N . VAL A 1 198 ? -20.697 56.820 48.724 1.00 59.47 198 VAL A N 1
ATOM 1600 C CA . VAL A 1 198 ? -21.451 56.939 49.985 1.00 59.47 198 VAL A CA 1
ATOM 1601 C C . VAL A 1 198 ? -20.684 56.323 51.163 1.00 59.47 198 VAL A C 1
ATOM 1603 O O . VAL A 1 198 ? -20.679 56.897 52.248 1.00 59.47 198 VAL A O 1
ATOM 1606 N N . TYR A 1 199 ? -19.980 55.200 50.974 1.00 57.91 199 TYR A N 1
ATOM 1607 C CA . TYR A 1 199 ? -19.156 54.628 52.046 1.00 57.91 199 TYR A CA 1
ATOM 1608 C C . TYR A 1 199 ? -17.942 55.499 52.401 1.00 57.91 199 TYR A C 1
ATOM 1610 O O . TYR A 1 199 ? -17.602 55.585 53.578 1.00 57.91 199 TYR A O 1
ATOM 1618 N N . LEU A 1 200 ? -17.309 56.166 51.430 1.00 58.59 200 LEU A N 1
ATOM 1619 C CA . LEU A 1 200 ? -16.189 57.082 51.683 1.00 58.59 200 LEU A CA 1
ATOM 1620 C C . LEU A 1 200 ? -16.632 58.380 52.380 1.00 58.59 200 LEU A C 1
ATOM 1622 O O . LEU A 1 200 ? -15.931 58.845 53.276 1.00 58.59 200 LEU A O 1
ATOM 1626 N N . GLU A 1 201 ? -17.804 58.924 52.045 1.00 57.72 201 GLU A N 1
ATOM 1627 C CA . GLU A 1 201 ? -18.357 60.110 52.720 1.00 57.72 201 GLU A CA 1
ATOM 1628 C C . GLU A 1 201 ? -18.832 59.818 54.148 1.00 57.72 201 GLU A C 1
ATOM 1630 O O . GLU A 1 201 ? -18.582 60.616 55.051 1.00 57.72 201 GLU A O 1
ATOM 1635 N N . VAL A 1 202 ? -19.438 58.651 54.396 1.00 59.19 202 VAL A N 1
ATOM 1636 C CA . VAL A 1 202 ? -19.849 58.262 55.756 1.00 59.19 202 VAL A CA 1
ATOM 1637 C C . VAL A 1 202 ? -18.637 57.965 56.649 1.00 59.19 202 VAL A C 1
ATOM 1639 O O . VAL A 1 202 ? -18.662 58.300 57.830 1.00 59.19 202 VAL A O 1
ATOM 1642 N N . HIS A 1 203 ? -17.549 57.399 56.111 1.00 58.47 203 HIS A N 1
ATOM 1643 C CA . HIS A 1 203 ? -16.338 57.135 56.899 1.00 58.47 203 HIS A CA 1
ATOM 1644 C C . HIS A 1 203 ? -15.503 58.397 57.185 1.00 58.47 203 HIS A C 1
ATOM 1646 O O . HIS A 1 203 ? -14.812 58.438 58.200 1.00 58.47 203 HIS A O 1
ATOM 1652 N N . TYR A 1 204 ? -15.566 59.426 56.329 1.00 57.44 204 TYR A N 1
ATOM 1653 C CA . TYR A 1 204 ? -14.868 60.701 56.552 1.00 57.44 204 TYR A CA 1
ATOM 1654 C C . TYR A 1 204 ? -15.598 61.618 57.551 1.00 57.44 204 TYR A C 1
ATOM 1656 O O . TYR A 1 204 ? -14.968 62.456 58.182 1.00 57.44 204 TYR A O 1
ATOM 1664 N N . ALA A 1 205 ? -16.909 61.446 57.744 1.00 57.69 205 ALA A N 1
ATOM 1665 C CA . ALA A 1 205 ? -17.698 62.240 58.692 1.00 57.69 205 ALA A CA 1
ATOM 1666 C C . ALA A 1 205 ? -17.655 61.731 60.153 1.00 57.69 205 ALA A C 1
ATOM 1668 O O . ALA A 1 205 ? -18.260 62.350 61.027 1.00 57.69 205 ALA A O 1
ATOM 1669 N N . ILE A 1 206 ? -16.988 60.599 60.421 1.00 59.62 206 ILE A N 1
ATOM 1670 C CA . ILE A 1 206 ? -16.930 59.945 61.747 1.00 59.62 206 ILE A CA 1
ATOM 1671 C C . ILE A 1 206 ? -15.498 59.964 62.347 1.00 59.62 206 ILE A C 1
ATOM 1673 O O . ILE A 1 206 ? -15.272 59.414 63.423 1.00 59.62 206 ILE A O 1
ATOM 1677 N N . SER A 1 207 ? -14.533 60.642 61.711 1.00 51.62 207 SER A N 1
ATOM 1678 C CA . SER A 1 207 ? -13.211 60.946 62.295 1.00 51.62 207 SER A CA 1
ATOM 1679 C C . SER A 1 207 ? -13.037 62.437 62.544 1.00 51.62 207 SER A C 1
ATOM 1681 O O . SER A 1 207 ? -12.189 62.744 63.411 1.00 51.62 207 SER A O 1
#

Secondary structure (DSSP, 8-state):
-----------TTTTSPPPTT--TTGGGT------TTTS-S---TT------SPPP----S--TTS--------GGGEETTTEESS-TTTTS---HHHHHHHHHHHHHHHHHHHHHHHHHHHHHHHHHHHHHHHS--HHHHTHHHHHHHTTS-HHHHHTPPP---SSGGGTS-TTSS--S--PPPTHHHHHHHHHHHHHHHHHHTT-

Sequence (207 aa):
MSSAQVSKQRKAFLSQAPPPGYVPGLGRGATGFTTRSDIGPAREAGDISDERHPRPGKKSKTDDDDRSDEEDLNEANFDEFNGYGGSLFSSGPYDADDREADRIYNSIDSHMDKRRKERREKRFQEEIEKFRQERPKIQQQFSDLKRALSRVSNDEWLSIPDVGDARNKRERNPHVRPDRYIMPHRSILIGTLYHIVVYLEVHYAIS

Organism: Geodia barretti (NCBI:txid519541)

InterPro domains:
  IPR010491 PRP1 splicing factor, N-terminal [PF06424] (18-169)